Protein AF-A0A382I5P8-F1 (afdb_monomer)

Mean predicted aligned error: 7.0 Å

Foldseek 3Di:
DDDDDDDDDDDPPPPPPPPDDPQWDWDCVDQFKIKIFGDPVSCLVAVQQFWWKWKKQFDQPADQKWKWKDQDPPDDIDTFAEDEPPDDDDRDQYWYQDNVRNMIIGIGTHALPHRMMMMFMAHPVRHTTRIGTDGIAPGHPVDPDDDAAEAEEQAPVCLVVVLVVLVVCVVVVAAYEYEYQLLRHDPVSLVSLQVSQVVDSYHYAHAFNHLDDPPDPCLCCRQVVRFVSCVVRYPHDSSQHRHPRGHRPDYQYRVNDDDPSNVVRD

Nearest PDB structures (foldseek):
  2p6p-assembly1_B  TM=3.325E-01  e=2.699E-01  Streptomyces fradiae
  5h18-assembly1_A  TM=6.743E-01  e=3.376E+00  Thermomyces dupontii
  4c2b-assembly3_E  TM=4.590E-01  e=1.939E+00  Homo sapiens
  5y7f-assembly1_A  TM=5.277E-01  e=4.885E+00  Thermomyces dupontii

Organism: NCBI:txid408172

Structure (mmCIF, N/CA/C/O backbone):
data_AF-A0A382I5P8-F1
#
_entry.id   AF-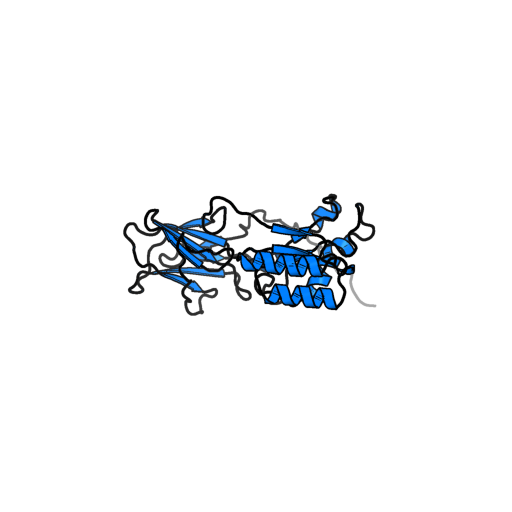A0A382I5P8-F1
#
loop_
_atom_site.group_PDB
_atom_site.id
_atom_site.type_symbol
_atom_site.label_atom_id
_atom_site.label_alt_id
_atom_site.label_comp_id
_atom_site.label_asym_id
_atom_site.label_entity_id
_atom_site.label_seq_id
_atom_site.pdbx_PDB_ins_co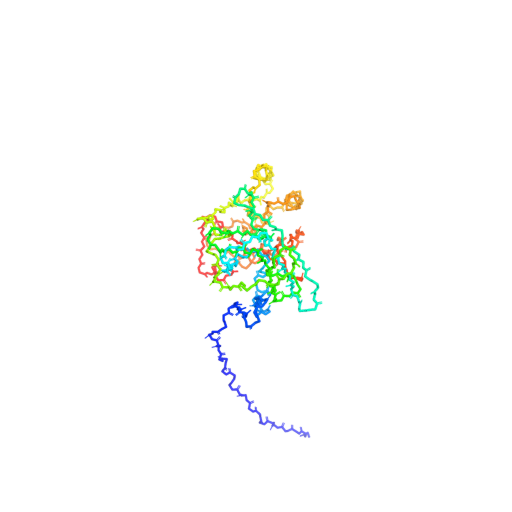de
_atom_site.Cartn_x
_atom_site.Cartn_y
_atom_site.Cartn_z
_atom_site.occupancy
_atom_site.B_iso_or_equiv
_atom_site.auth_seq_id
_atom_site.auth_comp_id
_atom_site.auth_asym_id
_atom_site.auth_atom_id
_atom_site.pdbx_PDB_model_num
ATOM 1 N N . MET A 1 1 ? 45.108 -50.475 5.661 1.00 38.03 1 MET A N 1
ATOM 2 C CA . MET A 1 1 ? 44.122 -49.386 5.477 1.00 38.03 1 MET A CA 1
ATOM 3 C C . MET A 1 1 ? 42.752 -50.015 5.689 1.00 38.03 1 MET A C 1
ATOM 5 O O . MET A 1 1 ? 42.403 -50.882 4.912 1.00 38.03 1 MET A O 1
ATOM 9 N N . ARG A 1 2 ? 42.188 -49.995 6.901 1.00 30.06 2 ARG A N 1
ATOM 10 C CA . ARG A 1 2 ? 41.372 -48.924 7.513 1.00 30.06 2 ARG A CA 1
ATOM 11 C C . ARG A 1 2 ? 40.076 -48.612 6.730 1.00 30.06 2 ARG A C 1
ATOM 13 O O . ARG A 1 2 ? 40.138 -47.850 5.780 1.00 30.06 2 ARG A O 1
ATOM 20 N N . TYR A 1 3 ? 38.980 -49.187 7.255 1.00 30.42 3 TYR A N 1
ATOM 21 C CA . TYR A 1 3 ? 37.583 -48.706 7.354 1.00 30.42 3 TYR A CA 1
ATOM 22 C C . TYR A 1 3 ? 36.762 -48.564 6.055 1.00 30.42 3 TYR A C 1
ATOM 24 O O . TYR A 1 3 ? 37.126 -47.820 5.161 1.00 30.42 3 TYR A O 1
ATOM 32 N N . SER A 1 4 ? 35.746 -49.411 5.838 1.00 30.48 4 SER A N 1
ATOM 33 C CA . SER A 1 4 ? 34.356 -49.363 6.360 1.00 30.48 4 SER A CA 1
ATOM 34 C C . SER A 1 4 ? 33.422 -48.628 5.394 1.00 30.48 4 SER A C 1
ATOM 36 O O . SER A 1 4 ? 33.357 -47.405 5.410 1.00 30.48 4 SER A O 1
ATOM 38 N N . PHE A 1 5 ? 32.666 -49.379 4.586 1.00 32.22 5 PHE A N 1
ATOM 39 C CA . PHE A 1 5 ? 31.505 -48.848 3.868 1.00 32.22 5 PHE A CA 1
ATOM 40 C C . PHE A 1 5 ? 30.285 -48.937 4.787 1.00 32.22 5 PHE A C 1
ATOM 42 O O . PHE A 1 5 ? 29.813 -50.025 5.116 1.00 32.22 5 PHE A O 1
ATOM 49 N N . VAL A 1 6 ? 29.835 -47.774 5.250 1.00 33.09 6 VAL A N 1
ATOM 50 C CA . VAL A 1 6 ? 28.612 -47.586 6.028 1.00 33.09 6 VAL A CA 1
ATOM 51 C C . VAL A 1 6 ? 27.431 -47.583 5.059 1.00 33.09 6 VAL A C 1
ATOM 53 O O . VAL A 1 6 ? 27.371 -46.766 4.146 1.00 33.09 6 VAL A O 1
ATOM 56 N N . ILE A 1 7 ? 26.502 -48.512 5.273 1.00 36.44 7 ILE A N 1
ATOM 57 C CA . ILE A 1 7 ? 25.131 -48.440 4.770 1.00 36.44 7 ILE A CA 1
ATOM 58 C C . ILE A 1 7 ? 24.385 -47.485 5.701 1.00 36.44 7 ILE A C 1
ATOM 60 O O . ILE A 1 7 ? 24.276 -47.787 6.886 1.00 36.44 7 ILE A O 1
ATOM 64 N N . SER A 1 8 ? 23.850 -46.385 5.172 1.00 34.12 8 SER A N 1
ATOM 65 C CA . SER A 1 8 ? 22.805 -45.612 5.848 1.00 34.12 8 SER A CA 1
ATOM 66 C C . SER A 1 8 ? 21.810 -45.054 4.837 1.00 34.12 8 SER A C 1
ATOM 68 O O . SER A 1 8 ? 22.185 -44.479 3.819 1.00 34.12 8 SER A O 1
ATOM 70 N N . LEU A 1 9 ? 20.541 -45.296 5.163 1.00 31.20 9 LEU A N 1
ATOM 71 C CA . LEU A 1 9 ? 19.308 -44.895 4.498 1.00 31.20 9 LEU A CA 1
ATOM 72 C C . LEU A 1 9 ? 19.329 -43.445 3.993 1.00 31.20 9 LEU A C 1
ATOM 74 O O . LEU A 1 9 ? 19.532 -42.525 4.780 1.00 31.20 9 LEU A O 1
ATOM 78 N N . LEU A 1 10 ? 18.951 -43.244 2.730 1.00 32.09 10 LEU A N 1
ATOM 79 C CA . LEU A 1 10 ? 18.302 -42.007 2.305 1.00 32.09 10 LEU A CA 1
ATOM 80 C C . LEU A 1 10 ? 16.793 -42.235 2.393 1.00 32.09 10 LEU A C 1
ATOM 82 O O . LEU A 1 10 ? 16.194 -42.933 1.575 1.00 32.09 10 LEU A O 1
ATOM 86 N N . PHE A 1 11 ? 16.218 -41.707 3.471 1.00 30.83 11 PHE A N 1
ATOM 87 C CA . PHE A 1 11 ? 14.784 -41.540 3.641 1.00 30.83 11 PHE A CA 1
ATOM 88 C C . PHE A 1 11 ? 14.248 -40.668 2.500 1.00 30.83 11 PHE A C 1
ATOM 90 O O . PHE A 1 11 ? 14.772 -39.589 2.234 1.00 30.83 11 PHE A O 1
ATOM 97 N N . PHE A 1 12 ? 13.182 -41.135 1.852 1.00 30.80 12 PHE A N 1
ATOM 98 C CA . PHE A 1 12 ? 12.293 -40.287 1.072 1.00 30.80 12 PHE A CA 1
ATOM 99 C C . PHE A 1 12 ? 11.708 -39.221 2.007 1.00 30.80 12 PHE A C 1
ATOM 101 O O . PHE A 1 12 ? 10.817 -39.522 2.802 1.00 30.80 12 PHE A O 1
ATOM 108 N N . CYS A 1 13 ? 12.182 -37.981 1.911 1.00 26.83 13 CYS A N 1
ATOM 109 C CA . CYS A 1 13 ? 11.403 -36.837 2.363 1.00 26.83 13 CYS A CA 1
ATOM 110 C C . CYS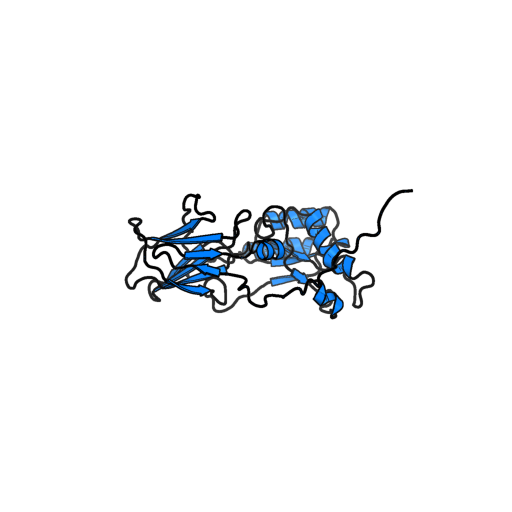 A 1 13 ? 10.317 -36.596 1.312 1.00 26.83 13 CYS A C 1
ATOM 112 O O . CYS A 1 13 ? 10.517 -35.871 0.343 1.00 26.83 13 CYS A O 1
ATOM 114 N N . TYR A 1 14 ? 9.175 -37.263 1.484 1.00 29.22 14 TYR A N 1
ATOM 115 C CA . TYR A 1 14 ? 7.925 -36.756 0.938 1.00 29.22 14 TYR A CA 1
ATOM 116 C C . TYR A 1 14 ? 7.675 -35.410 1.616 1.00 29.22 14 TYR A C 1
ATOM 118 O O . TYR A 1 14 ? 7.334 -35.364 2.797 1.00 29.22 14 TYR A O 1
ATOM 126 N N . VAL A 1 15 ? 7.891 -34.322 0.880 1.00 31.38 15 VAL A N 1
ATOM 127 C CA . VAL A 1 15 ? 7.360 -33.012 1.246 1.00 31.38 15 VAL A CA 1
ATOM 128 C C . VAL A 1 15 ? 5.846 -33.142 1.128 1.00 31.38 15 VAL A C 1
ATOM 130 O O . VAL A 1 15 ? 5.288 -33.158 0.036 1.00 31.38 15 VAL A O 1
ATOM 133 N N . TRP A 1 16 ? 5.183 -33.349 2.261 1.00 31.91 16 TRP A N 1
ATOM 134 C CA . TRP A 1 16 ? 3.768 -33.040 2.375 1.00 31.91 16 TRP A CA 1
ATOM 135 C C . TRP A 1 16 ? 3.666 -31.519 2.344 1.00 31.91 16 TRP A C 1
ATOM 137 O O . TRP A 1 16 ? 3.922 -30.862 3.350 1.00 31.91 16 TRP A O 1
ATOM 147 N N . GLY A 1 17 ? 3.340 -30.969 1.174 1.00 31.97 17 GLY A N 1
ATOM 148 C CA . GLY A 1 17 ? 2.760 -29.638 1.095 1.00 31.97 17 GLY A CA 1
ATOM 149 C C . GLY A 1 17 ? 1.454 -29.684 1.873 1.00 31.97 17 GLY A C 1
ATOM 150 O O . GLY A 1 17 ? 0.507 -30.357 1.468 1.00 31.97 17 GLY A O 1
ATOM 151 N N . ASN A 1 18 ? 1.440 -29.061 3.045 1.00 34.41 18 ASN A N 1
ATOM 152 C CA . ASN A 1 18 ? 0.214 -28.854 3.787 1.00 34.41 18 ASN A CA 1
ATOM 153 C C . ASN A 1 18 ? -0.498 -27.673 3.121 1.00 34.41 18 ASN A C 1
ATOM 155 O O . ASN A 1 18 ? -0.326 -26.528 3.525 1.00 34.41 18 ASN A O 1
ATOM 159 N N . GLU A 1 19 ? -1.239 -27.947 2.049 1.00 46.59 19 GLU A N 1
ATOM 160 C CA . GLU A 1 19 ? -2.229 -27.014 1.516 1.00 46.59 19 GLU A CA 1
ATOM 161 C C . GLU A 1 19 ? -3.317 -26.853 2.583 1.00 46.59 19 GLU A C 1
ATOM 163 O O . GLU A 1 19 ? -4.189 -27.714 2.684 1.00 46.59 19 GLU A O 1
ATOM 168 N N . ASN A 1 20 ? -3.162 -25.855 3.466 1.00 42.31 20 ASN A N 1
ATOM 169 C CA . ASN A 1 20 ? -4.188 -25.182 4.288 1.00 42.31 20 ASN A CA 1
ATOM 170 C C . ASN A 1 20 ? -3.556 -24.461 5.501 1.00 42.31 20 ASN A C 1
ATOM 172 O O . ASN A 1 20 ? -4.000 -24.647 6.636 1.00 42.31 20 ASN A O 1
ATOM 176 N N . SER A 1 21 ? -2.528 -23.629 5.313 1.00 47.19 21 SER A N 1
ATOM 177 C CA . SER A 1 21 ? -2.333 -22.514 6.249 1.00 47.19 21 SER A CA 1
ATOM 178 C C . SER A 1 21 ? -3.147 -21.340 5.724 1.00 47.19 21 SER A C 1
ATOM 180 O O . SER A 1 21 ? -2.884 -20.829 4.638 1.00 47.19 21 SER A O 1
ATOM 182 N N . SER A 1 22 ? -4.175 -20.926 6.463 1.00 63.78 22 SER A N 1
ATOM 183 C CA . SER A 1 22 ? -4.743 -19.599 6.251 1.00 63.78 22 SER A CA 1
ATOM 184 C C . SER A 1 22 ? -3.618 -18.590 6.477 1.00 63.78 22 SER A C 1
ATOM 186 O O . SER A 1 22 ? -3.062 -18.566 7.573 1.00 63.78 22 SER A O 1
ATOM 188 N N . ILE A 1 23 ? -3.286 -17.799 5.449 1.00 81.00 23 ILE A N 1
ATOM 189 C CA . ILE A 1 23 ? -2.241 -16.754 5.481 1.00 81.00 23 ILE A CA 1
ATOM 190 C C . ILE A 1 23 ? -2.392 -15.874 6.731 1.00 81.00 23 ILE A C 1
ATOM 192 O O . ILE A 1 23 ? -1.414 -15.458 7.338 1.00 81.00 23 ILE A O 1
ATOM 196 N N . LEU A 1 24 ? -3.638 -15.662 7.158 1.00 88.94 24 LEU A N 1
ATOM 197 C CA . LEU A 1 24 ? -4.011 -14.863 8.310 1.00 88.94 24 LEU A CA 1
ATOM 198 C C . LEU A 1 24 ? -4.897 -15.672 9.269 1.00 88.94 24 LEU A C 1
ATOM 200 O O . LEU A 1 24 ? -5.818 -16.375 8.847 1.00 88.94 24 LEU A O 1
ATOM 204 N N . THR A 1 25 ? -4.625 -15.564 10.568 1.00 92.44 25 THR A N 1
ATOM 205 C CA . THR A 1 25 ? -5.384 -16.197 11.654 1.00 92.44 25 THR A CA 1
ATOM 206 C C . THR A 1 25 ? -5.968 -15.127 12.571 1.00 92.44 25 THR A C 1
ATOM 208 O O . THR A 1 25 ? -5.234 -14.285 13.085 1.00 92.44 25 THR A O 1
ATOM 211 N N . ILE A 1 26 ? -7.283 -15.194 12.801 1.00 91.88 26 ILE A N 1
ATOM 212 C CA . ILE A 1 26 ? -8.010 -14.331 13.740 1.00 91.88 26 ILE A CA 1
ATOM 213 C C . ILE A 1 26 ? -8.355 -15.131 14.996 1.00 91.88 26 ILE A C 1
ATOM 215 O O . ILE A 1 26 ? -9.133 -16.085 14.934 1.00 91.88 26 ILE A O 1
ATOM 219 N N . ASP A 1 27 ? -7.820 -14.717 16.140 1.00 89.12 27 ASP A N 1
ATOM 220 C CA . ASP A 1 27 ? -8.221 -15.204 17.455 1.00 89.12 27 ASP A CA 1
ATOM 221 C C . ASP A 1 27 ? -9.043 -14.132 18.182 1.00 89.12 27 ASP A C 1
ATOM 223 O O . ASP A 1 27 ? -8.566 -13.036 18.471 1.00 89.12 27 ASP A O 1
ATOM 227 N N . ASN A 1 28 ? -10.296 -14.472 18.484 1.00 79.50 28 ASN A N 1
ATOM 228 C CA . ASN A 1 28 ? -11.209 -13.664 19.295 1.00 79.50 28 ASN A CA 1
ATOM 229 C C . ASN A 1 28 ? -11.709 -14.452 20.524 1.00 79.50 28 ASN A C 1
ATOM 231 O O . ASN A 1 28 ? -12.839 -14.301 20.987 1.00 79.50 28 ASN A O 1
ATOM 235 N N . SER A 1 29 ? -10.900 -15.394 21.019 1.00 66.69 29 SER A N 1
ATOM 236 C CA . SER A 1 29 ? -11.238 -16.221 22.182 1.00 66.69 29 SER A CA 1
ATOM 237 C C . SER A 1 29 ? -11.186 -15.437 23.499 1.00 66.69 29 SER A C 1
ATOM 239 O O . SER A 1 29 ? -11.886 -15.782 24.460 1.00 66.69 29 SER A O 1
ATOM 241 N N . ALA A 1 30 ? -10.409 -14.354 23.547 1.00 64.62 30 ALA A N 1
ATOM 242 C CA . ALA A 1 30 ? -10.411 -13.391 24.636 1.00 64.62 30 ALA A CA 1
ATOM 243 C C . ALA A 1 30 ? -11.482 -12.318 24.383 1.00 64.62 30 ALA A C 1
ATOM 245 O O . ALA A 1 30 ? -11.375 -11.542 23.448 1.00 64.62 30 ALA A O 1
ATOM 246 N N . ARG A 1 31 ? -12.486 -12.206 25.264 1.00 64.06 31 ARG A N 1
ATOM 247 C CA . ARG A 1 31 ? -13.637 -11.279 25.108 1.00 64.06 31 ARG A CA 1
ATOM 248 C C . ARG A 1 31 ? -13.300 -9.781 24.986 1.00 64.06 31 ARG A C 1
ATOM 250 O O . ARG A 1 31 ? -14.200 -8.972 24.826 1.00 64.06 31 ARG A O 1
ATOM 257 N N . ASN A 1 32 ? -12.036 -9.404 25.148 1.00 82.31 32 ASN A N 1
ATOM 258 C CA . ASN A 1 32 ? -11.614 -8.012 25.284 1.00 82.31 32 ASN A CA 1
ATOM 259 C C . ASN A 1 32 ? -10.525 -7.611 24.280 1.00 82.31 32 ASN A C 1
ATOM 261 O O . ASN A 1 32 ? -10.093 -6.461 24.301 1.00 82.31 32 ASN A O 1
ATOM 265 N N . GLU A 1 33 ? -10.022 -8.546 23.475 1.00 90.50 33 GLU A N 1
ATOM 266 C CA . GLU A 1 33 ? -9.011 -8.266 22.459 1.00 90.50 33 GLU A CA 1
ATOM 267 C C . GLU A 1 33 ? -9.163 -9.235 21.288 1.00 90.50 33 GLU A C 1
ATOM 269 O O . GLU A 1 33 ? -9.396 -10.425 21.476 1.00 90.50 33 GLU A O 1
ATOM 274 N N . THR A 1 34 ? -9.005 -8.720 20.075 1.00 94.69 34 THR A N 1
ATOM 275 C CA . THR A 1 34 ? -8.841 -9.537 18.875 1.00 94.69 34 THR A CA 1
ATOM 276 C C . THR A 1 34 ? -7.370 -9.570 18.509 1.00 94.69 34 THR A C 1
ATOM 278 O O . THR A 1 34 ? -6.709 -8.530 18.479 1.00 94.69 34 THR A O 1
ATOM 281 N N . ILE A 1 35 ? -6.862 -10.767 18.237 1.00 95.38 35 ILE A N 1
ATOM 282 C CA . ILE A 1 35 ? -5.477 -11.001 17.846 1.00 95.38 35 ILE A CA 1
ATOM 283 C C . ILE A 1 35 ? -5.477 -11.489 16.404 1.00 95.38 35 ILE A C 1
ATOM 285 O O . ILE A 1 35 ? -6.113 -12.482 16.063 1.00 95.38 35 ILE A O 1
ATOM 289 N N . ILE A 1 36 ? -4.753 -10.774 15.562 1.00 95.69 36 ILE A N 1
ATOM 290 C CA . ILE A 1 36 ? -4.568 -11.069 14.150 1.00 95.69 36 ILE A CA 1
ATOM 291 C C . ILE A 1 36 ? -3.120 -11.489 13.991 1.00 95.69 36 ILE A C 1
ATOM 293 O O . ILE A 1 36 ? -2.224 -10.770 14.426 1.00 95.69 36 ILE A O 1
ATOM 297 N N . THR A 1 37 ? -2.881 -12.655 13.409 1.00 95.56 37 THR A N 1
ATOM 298 C CA . THR A 1 37 ? -1.529 -13.195 13.237 1.00 95.56 37 THR A CA 1
ATOM 299 C C . THR A 1 37 ? -1.333 -13.721 11.830 1.00 95.56 37 THR A C 1
ATOM 301 O O . THR A 1 37 ? -2.286 -14.167 11.191 1.00 95.56 37 THR A O 1
ATOM 304 N N . ILE A 1 38 ? -0.095 -13.671 11.368 1.00 95.06 38 ILE A N 1
ATOM 305 C CA . ILE A 1 38 ? 0.368 -14.249 10.106 1.00 95.06 38 ILE A CA 1
ATOM 306 C C . ILE A 1 38 ? 1.540 -15.177 10.407 1.00 95.06 38 ILE A C 1
ATOM 308 O O . ILE A 1 38 ? 2.129 -15.119 11.491 1.00 95.06 38 ILE A O 1
ATOM 312 N N . ASP A 1 39 ? 1.880 -16.057 9.471 1.00 92.44 39 ASP A N 1
ATOM 313 C CA . ASP A 1 39 ? 3.158 -16.749 9.562 1.00 92.44 39 ASP A CA 1
ATOM 314 C C . ASP A 1 39 ? 4.309 -15.796 9.193 1.00 92.44 39 ASP A C 1
ATOM 316 O O . ASP A 1 39 ? 4.166 -14.901 8.359 1.00 92.44 39 ASP A O 1
ATOM 320 N N . ALA A 1 40 ? 5.464 -15.989 9.829 1.00 91.81 40 ALA A N 1
ATOM 321 C CA . ALA A 1 40 ? 6.622 -15.120 9.633 1.00 91.81 40 ALA A CA 1
ATOM 322 C C . ALA A 1 40 ? 7.146 -15.134 8.187 1.00 91.81 40 ALA A C 1
ATOM 324 O O . ALA A 1 40 ? 7.723 -14.146 7.746 1.00 91.81 40 ALA A O 1
ATOM 325 N N . GLN A 1 41 ? 6.959 -16.234 7.445 1.00 92.00 41 GLN A N 1
ATOM 326 C CA . GLN A 1 41 ? 7.434 -16.318 6.065 1.00 92.00 41 GLN A CA 1
ATOM 327 C C . GLN A 1 41 ? 6.577 -15.444 5.149 1.00 92.00 41 GLN A C 1
ATOM 329 O O . GLN A 1 41 ? 7.134 -14.663 4.395 1.00 92.00 41 GLN A O 1
ATOM 334 N N . THR A 1 42 ? 5.252 -15.458 5.307 1.00 93.06 42 THR A N 1
ATOM 335 C CA . THR A 1 42 ? 4.349 -14.512 4.634 1.00 93.06 42 THR A CA 1
ATOM 336 C C . THR A 1 42 ? 4.776 -13.062 4.878 1.00 93.06 42 THR A C 1
ATOM 338 O O . THR A 1 42 ? 4.747 -12.245 3.961 1.00 93.06 42 THR A O 1
ATOM 341 N N . HIS A 1 43 ? 5.183 -12.715 6.102 1.00 93.19 43 HIS A N 1
ATOM 342 C CA . HIS A 1 43 ? 5.621 -11.352 6.404 1.00 93.19 43 HIS A CA 1
ATOM 343 C C . HIS A 1 43 ? 6.932 -10.981 5.692 1.00 93.19 43 HIS A C 1
ATOM 345 O O . HIS A 1 43 ? 7.071 -9.857 5.222 1.00 93.19 43 HIS A O 1
ATOM 351 N N . ILE A 1 44 ? 7.867 -11.931 5.588 1.00 93.25 44 ILE A N 1
ATOM 352 C CA . ILE A 1 44 ? 9.124 -11.791 4.833 1.00 93.25 44 ILE A CA 1
ATOM 353 C C . ILE A 1 44 ? 8.873 -11.720 3.323 1.00 93.25 44 ILE A C 1
ATOM 355 O O . ILE A 1 44 ? 9.599 -11.031 2.618 1.00 93.25 44 ILE A O 1
ATOM 359 N N . ASP A 1 45 ? 7.877 -12.442 2.822 1.00 91.06 45 ASP A N 1
ATOM 360 C CA . ASP A 1 45 ? 7.608 -12.519 1.387 1.00 91.06 45 ASP A CA 1
ATOM 361 C C . ASP A 1 45 ? 6.856 -11.276 0.891 1.00 91.06 45 ASP A C 1
ATOM 363 O O . ASP A 1 45 ? 7.077 -10.831 -0.233 1.00 91.06 45 ASP A O 1
ATOM 367 N N . TYR A 1 46 ? 5.983 -10.697 1.727 1.00 91.56 46 TYR A N 1
ATOM 368 C CA . TYR A 1 46 ? 5.036 -9.665 1.291 1.00 91.56 46 TYR A CA 1
ATOM 369 C C . TYR A 1 46 ? 5.079 -8.355 2.074 1.00 91.56 46 TYR A C 1
ATOM 371 O O . TYR A 1 46 ? 4.354 -7.435 1.707 1.00 91.56 46 TYR A O 1
ATOM 379 N N . GLY A 1 47 ? 5.830 -8.253 3.171 1.00 92.25 47 GLY A N 1
ATOM 380 C CA . GLY A 1 47 ? 5.946 -7.042 3.994 1.00 92.25 47 GLY A CA 1
ATOM 381 C C . GLY A 1 47 ? 4.691 -6.645 4.781 1.00 92.25 47 GLY A C 1
ATOM 382 O O . GLY A 1 47 ? 4.801 -6.264 5.935 1.00 92.25 47 GLY A O 1
ATOM 383 N N . LEU A 1 48 ? 3.494 -6.742 4.190 1.00 92.69 48 LEU A N 1
ATOM 384 C CA . LEU A 1 48 ? 2.169 -6.525 4.794 1.00 92.69 48 LEU A CA 1
ATOM 385 C C . LEU A 1 48 ? 2.040 -5.247 5.649 1.00 92.69 48 LEU A C 1
ATOM 387 O O . LEU A 1 48 ? 1.241 -5.182 6.591 1.00 92.69 48 LEU A O 1
ATOM 391 N N . ALA A 1 49 ? 2.800 -4.211 5.289 1.00 91.38 49 ALA A N 1
ATOM 392 C CA . ALA A 1 49 ? 2.840 -2.938 5.999 1.00 91.38 49 ALA A CA 1
ATOM 393 C C . ALA A 1 49 ? 1.648 -2.025 5.652 1.00 91.38 49 ALA A C 1
ATOM 395 O O . ALA A 1 49 ? 1.252 -1.180 6.460 1.00 91.38 49 ALA A O 1
ATOM 396 N N . TYR A 1 50 ? 1.040 -2.200 4.471 1.00 90.88 50 TYR A N 1
ATOM 397 C CA . TYR A 1 50 ? -0.152 -1.447 4.084 1.00 90.88 50 TYR A CA 1
ATOM 398 C C . TYR A 1 50 ? -1.366 -1.819 4.955 1.00 90.88 50 TYR A C 1
ATOM 400 O O . TYR A 1 50 ? -1.668 -3.003 5.123 1.00 90.88 50 TYR A O 1
ATOM 408 N N . PRO A 1 51 ? -2.106 -0.830 5.493 1.00 93.69 51 PRO A N 1
ATOM 409 C CA . PRO A 1 51 ? -3.253 -1.106 6.347 1.00 93.69 51 PRO A CA 1
ATOM 410 C C . PRO A 1 51 ? -4.401 -1.828 5.638 1.00 93.69 51 PRO A C 1
ATOM 412 O O . PRO A 1 51 ? -4.923 -1.354 4.628 1.00 93.69 51 PRO A O 1
ATOM 415 N N . VAL A 1 52 ? -4.865 -2.917 6.252 1.00 94.38 52 VAL A N 1
ATOM 416 C CA . VAL A 1 52 ? -6.116 -3.604 5.900 1.00 94.38 52 VAL A CA 1
ATOM 417 C C . VAL A 1 52 ? -7.203 -3.184 6.885 1.00 94.38 52 VAL A C 1
ATOM 419 O O . VAL A 1 52 ? -6.927 -2.977 8.067 1.00 94.38 52 VAL A O 1
ATOM 422 N N . THR A 1 53 ? -8.441 -3.047 6.408 1.00 97.25 53 THR A N 1
ATOM 423 C CA . THR A 1 53 ? -9.590 -2.693 7.251 1.00 97.25 53 THR A CA 1
ATOM 424 C C . THR A 1 53 ? -10.285 -3.941 7.780 1.00 97.25 53 THR A C 1
ATOM 426 O O . THR A 1 53 ? -10.859 -4.719 7.020 1.00 97.25 53 THR A O 1
ATOM 429 N N . TYR A 1 54 ? -10.261 -4.099 9.099 1.00 97.38 54 TYR A N 1
ATOM 430 C CA . TYR A 1 54 ? -10.977 -5.134 9.832 1.00 97.38 54 TYR A CA 1
ATOM 431 C C . TYR A 1 54 ? -12.274 -4.562 10.405 1.00 97.38 54 TYR A C 1
ATOM 433 O O . TYR A 1 54 ? -12.281 -3.495 11.023 1.00 97.38 54 TYR A O 1
ATOM 441 N N . GLU A 1 55 ? -13.368 -5.286 10.214 1.00 97.75 55 GLU A N 1
ATOM 442 C CA . GLU A 1 55 ? -14.701 -4.897 10.652 1.00 97.75 55 GLU A CA 1
ATOM 443 C C . GLU A 1 55 ? -15.053 -5.585 11.965 1.00 97.75 55 GLU A C 1
ATOM 445 O O . GLU A 1 55 ? -14.916 -6.804 12.112 1.00 97.75 55 GLU A O 1
ATOM 450 N N . PHE A 1 56 ? -15.555 -4.802 12.914 1.00 97.06 56 PHE A N 1
ATOM 451 C CA . PHE A 1 56 ? -15.994 -5.281 14.215 1.00 97.06 56 PHE A CA 1
ATOM 452 C C . PHE A 1 56 ? -17.429 -4.854 14.480 1.00 97.06 56 PHE A C 1
ATOM 454 O O . PHE A 1 56 ? -17.740 -3.666 14.438 1.00 97.06 56 PHE A O 1
ATOM 461 N N . ILE A 1 57 ? -18.286 -5.805 14.835 1.00 96.94 57 ILE A N 1
ATOM 462 C CA . ILE A 1 57 ? -19.606 -5.505 15.385 1.00 96.94 57 ILE A CA 1
ATOM 463 C C . ILE A 1 57 ? -19.404 -4.932 16.787 1.00 96.94 57 ILE A C 1
ATOM 465 O O . ILE A 1 57 ? -18.805 -5.590 17.641 1.00 96.94 57 ILE A O 1
ATOM 469 N N . ILE A 1 58 ? -19.929 -3.733 17.030 1.00 96.38 58 ILE A N 1
ATOM 470 C CA . ILE A 1 58 ? -19.964 -3.091 18.349 1.00 96.38 58 ILE A CA 1
ATOM 471 C C . ILE A 1 58 ? -21.379 -3.174 18.951 1.00 96.38 58 ILE A C 1
ATOM 473 O O . ILE A 1 58 ? -22.358 -3.323 18.216 1.00 96.38 58 ILE A O 1
ATOM 477 N N . PRO A 1 59 ? -21.539 -3.105 20.284 1.00 95.69 59 PRO A N 1
ATOM 478 C CA . PRO A 1 59 ? -22.856 -3.140 20.911 1.00 95.69 59 PRO A CA 1
ATOM 479 C C . PRO A 1 59 ? -23.763 -1.980 20.483 1.00 95.69 59 PRO A C 1
ATOM 481 O O . PRO A 1 59 ? -23.338 -0.834 20.344 1.00 95.69 59 PRO A O 1
ATOM 484 N N . SER A 1 60 ? -25.057 -2.266 20.340 1.00 95.88 60 SER A N 1
ATOM 485 C CA . SER A 1 60 ? -26.042 -1.242 19.996 1.00 95.88 60 SER A CA 1
ATOM 486 C C . SER A 1 60 ? -26.159 -0.175 21.081 1.00 95.88 60 SER A C 1
ATOM 488 O O . SER A 1 60 ? -26.333 -0.510 22.255 1.00 95.88 60 SER A O 1
ATOM 490 N N . GLY A 1 61 ? -26.163 1.095 20.676 1.00 94.69 61 GLY A N 1
ATOM 491 C CA . GLY A 1 61 ? -26.251 2.232 21.596 1.00 94.69 61 GLY A CA 1
ATOM 492 C C . GLY A 1 61 ? -24.920 2.625 22.238 1.00 94.69 61 GLY A C 1
ATOM 493 O O . GLY A 1 61 ? -24.928 3.455 23.143 1.00 94.69 61 GLY A O 1
ATOM 494 N N . SER A 1 62 ? -23.800 2.047 21.790 1.00 95.38 62 SER A N 1
ATOM 495 C CA . SER A 1 62 ? -22.470 2.570 22.096 1.00 95.38 62 SER A CA 1
ATOM 496 C C . SER A 1 62 ? -22.289 3.989 21.551 1.00 95.38 62 SER A C 1
ATOM 498 O O . SER A 1 62 ? -22.827 4.334 20.500 1.00 95.38 62 SER A O 1
ATOM 500 N N . ASP A 1 63 ? -21.492 4.788 22.255 1.00 96.00 63 ASP A N 1
ATOM 501 C CA . ASP A 1 63 ? -21.015 6.095 21.816 1.00 96.00 63 ASP A CA 1
ATOM 502 C C . ASP A 1 63 ? -19.586 6.332 22.332 1.00 96.00 63 ASP A C 1
ATOM 504 O O . ASP A 1 63 ? -19.100 5.589 23.187 1.00 96.00 63 ASP A O 1
ATOM 508 N N . ASN A 1 64 ? -18.908 7.344 21.777 1.00 96.12 64 ASN A N 1
ATOM 509 C CA . ASN A 1 64 ? -17.590 7.818 22.226 1.00 96.12 64 ASN A CA 1
ATOM 510 C C . ASN A 1 64 ? -16.554 6.696 22.434 1.00 96.12 64 ASN A C 1
ATOM 512 O O . ASN A 1 64 ? -15.782 6.714 23.398 1.00 96.12 64 ASN A O 1
ATOM 516 N N . LEU A 1 65 ? -16.566 5.703 21.543 1.00 97.94 65 LEU A N 1
ATOM 517 C CA . LEU A 1 65 ? -15.660 4.569 21.601 1.00 97.94 65 LEU A CA 1
ATOM 518 C C . LEU A 1 65 ? -14.245 4.962 21.185 1.00 97.94 65 LEU A C 1
ATOM 520 O O . LEU A 1 65 ? -14.018 5.919 20.449 1.00 97.94 65 LEU A O 1
ATOM 524 N N . GLN A 1 66 ? -13.280 4.178 21.648 1.00 98.19 66 GLN A N 1
ATOM 525 C CA . GLN A 1 66 ? -11.870 4.331 21.321 1.00 98.19 66 GLN A CA 1
ATOM 526 C C . GLN A 1 66 ? -11.295 2.973 20.935 1.00 98.19 66 GLN A C 1
ATOM 528 O O . GLN A 1 66 ? -11.586 1.967 21.577 1.00 98.19 66 GLN A O 1
ATOM 533 N N . SER A 1 67 ? -10.476 2.934 19.885 1.00 98.06 67 SER A N 1
ATOM 534 C CA . SER A 1 67 ? -9.757 1.724 19.479 1.00 98.06 67 SER A CA 1
ATOM 535 C C . SER A 1 67 ? -8.281 1.849 19.822 1.00 98.06 67 SER A C 1
ATOM 537 O O . SER A 1 67 ? -7.690 2.926 19.712 1.00 98.06 67 SER A O 1
ATOM 539 N N . TYR A 1 68 ? -7.681 0.743 20.239 1.00 98.06 68 TYR A N 1
ATOM 540 C CA . TYR A 1 68 ? -6.276 0.662 20.602 1.00 98.06 68 TYR A CA 1
ATOM 541 C C . TYR A 1 68 ? -5.623 -0.526 19.930 1.00 98.06 68 TYR A C 1
ATOM 543 O O . TYR A 1 68 ? -6.236 -1.584 19.782 1.00 98.06 68 TYR A O 1
ATOM 551 N N . ARG A 1 69 ? -4.332 -0.372 19.645 1.00 97.62 69 ARG A N 1
ATOM 552 C CA . ARG A 1 69 ? -3.483 -1.441 19.142 1.00 97.62 69 ARG A CA 1
ATOM 553 C C . ARG A 1 69 ? -2.203 -1.622 19.934 1.00 97.62 69 ARG A C 1
ATOM 555 O O . ARG A 1 69 ? -1.706 -0.703 20.588 1.00 97.62 69 ARG A O 1
ATOM 562 N N . ARG A 1 70 ? -1.644 -2.818 19.819 1.00 97.12 70 ARG A N 1
ATOM 563 C CA . ARG A 1 70 ? -0.251 -3.161 20.133 1.00 97.12 70 ARG A CA 1
ATOM 564 C C . ARG A 1 70 ? 0.158 -4.310 19.218 1.00 97.12 70 ARG A C 1
ATOM 566 O O . ARG A 1 70 ? -0.710 -5.012 18.708 1.00 97.12 70 ARG A O 1
ATOM 573 N N . PHE A 1 71 ? 1.451 -4.525 19.031 1.00 96.44 71 PHE A N 1
ATOM 574 C CA . PHE A 1 71 ? 1.931 -5.582 18.137 1.00 96.44 71 PHE A CA 1
ATOM 575 C C . PHE A 1 71 ? 2.560 -6.753 18.895 1.00 96.44 71 PHE A C 1
ATOM 577 O O . PHE A 1 71 ? 2.651 -7.858 18.378 1.00 96.44 71 PHE A O 1
ATOM 584 N N . GLN A 1 72 ? 2.950 -6.548 20.153 1.00 94.88 72 GLN A N 1
ATOM 585 C CA . GLN A 1 72 ? 3.429 -7.610 21.036 1.00 94.88 72 GLN A CA 1
ATOM 586 C C . GLN A 1 72 ? 2.636 -7.601 22.344 1.00 94.88 72 GLN A C 1
ATOM 588 O O . GLN A 1 72 ? 2.250 -6.547 22.851 1.00 94.88 72 GLN A O 1
ATOM 593 N N . SER A 1 73 ? 2.443 -8.771 22.951 1.00 91.75 73 SER A N 1
ATOM 594 C CA . SER A 1 73 ? 1.649 -8.918 24.181 1.00 91.75 73 SER A CA 1
ATOM 595 C C . SER A 1 73 ? 2.226 -8.176 25.396 1.00 91.75 73 SER A C 1
ATOM 597 O O . SER A 1 73 ? 1.517 -7.963 26.380 1.00 91.75 73 SER A O 1
ATOM 599 N N . THR A 1 74 ? 3.505 -7.800 25.355 1.00 92.56 74 THR A N 1
ATOM 600 C CA . THR A 1 74 ? 4.199 -7.047 26.410 1.00 92.56 74 THR A CA 1
ATOM 601 C C . THR A 1 74 ? 4.238 -5.541 26.160 1.00 92.56 74 THR A C 1
ATOM 603 O O . THR A 1 74 ? 4.712 -4.813 27.026 1.00 92.56 74 THR A O 1
ATOM 606 N N . GLN A 1 75 ? 3.791 -5.072 24.992 1.00 95.38 75 GLN A N 1
ATOM 607 C CA . GLN A 1 75 ? 3.766 -3.649 24.661 1.00 95.38 75 GLN A CA 1
ATOM 608 C C . GLN A 1 75 ? 2.580 -2.937 25.313 1.00 95.38 75 GLN A C 1
ATOM 610 O O . GLN A 1 75 ? 1.499 -3.514 25.483 1.00 95.38 75 GLN A O 1
ATOM 615 N N . ASP A 1 76 ? 2.797 -1.658 25.624 1.00 96.88 76 ASP A N 1
ATOM 616 C CA . ASP A 1 76 ? 1.733 -0.741 26.010 1.00 96.88 76 ASP A CA 1
ATOM 617 C C . ASP A 1 76 ? 0.774 -0.501 24.836 1.00 96.88 76 ASP A C 1
ATOM 619 O O . ASP A 1 76 ? 1.153 -0.529 23.662 1.00 96.88 76 ASP A O 1
ATOM 623 N N . TRP A 1 77 ? -0.491 -0.256 25.165 1.00 97.19 77 TRP A N 1
ATOM 624 C CA . TRP A 1 77 ? -1.523 0.051 24.180 1.00 97.19 77 TRP A CA 1
ATOM 625 C C . TRP A 1 77 ? -1.337 1.461 23.616 1.00 97.19 77 TRP A C 1
ATOM 627 O O . TRP A 1 77 ? -1.197 2.423 24.368 1.00 97.19 77 TRP A O 1
ATOM 637 N N . SER A 1 78 ? -1.406 1.585 22.293 1.00 97.88 78 SER A N 1
ATOM 638 C CA . SER A 1 78 ? -1.439 2.865 21.578 1.00 97.88 78 SER A CA 1
ATOM 639 C C . SER A 1 78 ? -2.835 3.096 21.019 1.00 97.88 78 SER A C 1
ATOM 641 O O . SER A 1 78 ? -3.417 2.186 20.433 1.00 97.88 78 SER A O 1
ATOM 643 N N . GLN A 1 79 ? -3.393 4.286 21.228 1.00 98.12 79 GLN A N 1
ATOM 644 C CA . GLN A 1 79 ? -4.702 4.627 20.678 1.00 98.12 79 GLN A CA 1
ATOM 645 C C . GLN A 1 79 ? -4.595 4.835 19.166 1.00 98.12 79 GLN A C 1
ATOM 647 O O . GLN A 1 79 ? -3.699 5.541 18.705 1.00 98.12 79 GLN A O 1
ATOM 652 N N . ILE A 1 80 ? -5.523 4.244 18.417 1.00 98.25 80 ILE A N 1
ATOM 653 C CA . ILE A 1 80 ? -5.679 4.478 16.983 1.00 98.25 80 ILE A CA 1
ATOM 654 C C . ILE A 1 80 ? -6.464 5.778 16.793 1.00 98.25 80 ILE A C 1
ATOM 656 O O . ILE A 1 80 ? -7.465 6.017 17.472 1.00 98.25 80 ILE A O 1
ATOM 660 N N . VAL A 1 81 ? -6.008 6.622 15.868 1.00 97.94 81 VAL A N 1
ATOM 661 C CA . VAL A 1 81 ? -6.676 7.890 15.554 1.00 97.94 81 VAL A CA 1
ATOM 662 C C . VAL A 1 81 ? -8.037 7.618 14.915 1.00 97.94 81 VAL A C 1
ATOM 664 O O . VAL A 1 81 ? -8.135 6.885 13.930 1.00 97.94 81 VAL A O 1
ATOM 667 N N . GLU A 1 82 ? -9.083 8.231 15.468 1.00 97.94 82 GLU A N 1
ATOM 668 C CA . GLU A 1 82 ? -10.428 8.169 14.902 1.00 97.94 82 GLU A CA 1
ATOM 669 C C . GLU A 1 82 ? -10.566 9.100 13.688 1.00 97.94 82 GLU A C 1
ATOM 671 O O . GLU A 1 82 ? -10.038 10.217 13.675 1.00 97.94 82 GLU A O 1
ATOM 676 N N . LYS A 1 83 ? -11.286 8.620 12.673 1.00 97.69 83 LYS A N 1
ATOM 677 C CA . LYS A 1 83 ? -11.699 9.342 11.471 1.00 97.69 83 LYS A CA 1
ATOM 678 C C . LYS A 1 83 ? -13.206 9.260 11.288 1.00 97.69 83 LYS A C 1
ATOM 680 O O . LYS A 1 83 ? -13.838 8.292 11.712 1.00 97.69 83 LYS A O 1
ATOM 685 N N . THR A 1 84 ? -13.771 10.252 10.613 1.00 94.25 84 THR A N 1
ATOM 686 C CA . THR A 1 84 ? -15.193 10.286 10.252 1.00 94.25 84 THR A CA 1
ATOM 687 C C . THR A 1 84 ? -15.389 10.047 8.750 1.00 94.25 84 THR A C 1
ATOM 689 O O . THR A 1 84 ? -14.433 10.143 7.977 1.00 94.25 84 THR A O 1
ATOM 692 N N . PRO A 1 85 ? -16.616 9.738 8.292 1.00 89.12 85 PRO A N 1
ATOM 693 C CA . PRO A 1 85 ? -16.911 9.616 6.861 1.00 89.12 85 PRO A CA 1
ATOM 694 C C . PRO A 1 85 ? -16.564 10.866 6.031 1.00 89.12 85 PRO A C 1
ATOM 696 O O . PRO A 1 85 ? -16.351 10.760 4.823 1.00 89.12 85 PRO A O 1
ATOM 699 N N . GLU A 1 86 ? -16.521 12.040 6.665 1.00 91.19 86 GLU A N 1
ATOM 700 C CA . GLU A 1 86 ? -16.188 13.327 6.048 1.00 91.19 86 GLU A CA 1
ATOM 701 C C . GLU A 1 86 ? -14.678 13.577 5.925 1.00 91.19 86 GLU A C 1
ATOM 703 O O . GLU A 1 86 ? -14.270 14.460 5.165 1.00 91.19 86 GLU A O 1
ATOM 708 N N . ASP A 1 87 ? -13.845 12.823 6.646 1.00 93.50 87 ASP A N 1
ATOM 709 C CA . ASP A 1 87 ? -12.396 12.921 6.528 1.00 93.50 87 ASP A CA 1
ATOM 710 C C . ASP A 1 87 ? -11.910 12.299 5.213 1.00 93.50 87 ASP A C 1
ATOM 712 O O . ASP A 1 87 ? -12.339 11.219 4.798 1.00 93.50 87 ASP A O 1
ATOM 716 N N . PHE A 1 88 ? -10.929 12.949 4.586 1.00 89.88 88 PHE A N 1
ATOM 717 C CA . PHE A 1 88 ? -10.196 12.363 3.470 1.00 89.88 88 PHE A CA 1
ATOM 718 C C . PHE A 1 88 ? -8.954 11.631 3.991 1.00 89.88 88 PHE A C 1
ATOM 720 O O . PHE A 1 88 ? -8.011 12.261 4.474 1.00 89.88 88 PHE A O 1
ATOM 727 N N . PHE A 1 89 ? -8.951 10.302 3.897 1.00 91.25 89 PHE A N 1
ATOM 728 C CA . PHE A 1 89 ? -7.828 9.452 4.285 1.00 91.25 89 PHE A CA 1
ATOM 729 C C . PHE A 1 89 ? -7.830 8.155 3.468 1.00 91.25 89 PHE A C 1
ATOM 731 O O . PHE A 1 89 ? -8.889 7.607 3.183 1.00 91.25 89 PHE A O 1
ATOM 738 N N . ASN A 1 90 ? -6.645 7.675 3.084 1.00 86.94 90 ASN A N 1
ATOM 739 C CA . ASN A 1 90 ? -6.466 6.443 2.313 1.00 86.94 90 ASN A CA 1
ATOM 740 C C . ASN A 1 90 ? -5.147 5.781 2.717 1.00 86.94 90 ASN A C 1
ATOM 742 O O . ASN A 1 90 ? -4.122 6.463 2.761 1.00 86.94 90 ASN A O 1
ATOM 746 N N . GLY A 1 91 ? -5.175 4.475 2.992 1.00 87.12 91 GLY A N 1
ATOM 747 C CA . GLY A 1 91 ? -3.963 3.689 3.249 1.00 87.12 91 GLY A CA 1
ATOM 748 C C . GLY A 1 91 ? -3.213 4.061 4.533 1.00 87.12 91 GLY A C 1
ATOM 749 O O . GLY A 1 91 ? -1.997 3.916 4.585 1.00 87.12 91 GLY A O 1
ATOM 750 N N . ILE A 1 92 ? -3.910 4.558 5.562 1.00 92.50 92 ILE A N 1
ATOM 751 C CA . ILE A 1 92 ? -3.310 4.904 6.865 1.00 92.50 92 ILE A CA 1
ATOM 752 C C . ILE A 1 92 ? -3.881 4.063 8.013 1.00 92.50 92 ILE A C 1
ATOM 754 O O . ILE A 1 92 ? -4.968 3.492 7.898 1.00 92.50 92 ILE A O 1
ATOM 758 N N . GLU A 1 93 ? -3.161 4.019 9.137 1.00 96.62 93 GLU A N 1
ATOM 759 C CA . GLU A 1 93 ? -3.690 3.497 10.401 1.00 96.62 93 GLU A CA 1
ATOM 760 C C . GLU A 1 93 ? -4.787 4.442 10.920 1.00 96.62 93 GLU A C 1
ATOM 762 O O . GLU A 1 93 ? -4.529 5.619 11.185 1.00 96.62 93 GLU A O 1
ATOM 767 N N . ALA A 1 94 ? -6.019 3.944 11.030 1.00 97.94 94 ALA A N 1
ATOM 768 C CA . ALA A 1 94 ? -7.169 4.726 11.481 1.00 97.94 94 ALA A CA 1
ATOM 769 C C . ALA A 1 94 ? -8.312 3.821 11.951 1.00 97.94 94 ALA A C 1
ATOM 771 O O . ALA A 1 94 ? -8.417 2.667 11.539 1.00 97.94 94 ALA A O 1
ATOM 772 N N . VAL A 1 95 ? -9.203 4.361 12.780 1.00 98.44 95 VAL A N 1
ATOM 773 C CA . VAL A 1 95 ? -10.485 3.728 13.106 1.00 98.44 95 VAL A CA 1
ATOM 774 C C . VAL A 1 95 ? -11.636 4.641 12.711 1.00 98.44 95 VAL A C 1
ATOM 776 O O . VAL A 1 95 ? -11.561 5.848 12.916 1.00 98.44 95 VAL A O 1
ATOM 779 N N . ARG A 1 96 ? -12.720 4.076 12.188 1.00 97.94 96 ARG A N 1
ATOM 780 C CA . ARG A 1 96 ? -13.991 4.779 12.009 1.00 97.94 96 ARG A CA 1
ATOM 781 C C . ARG A 1 96 ? -15.103 4.004 12.696 1.00 97.94 96 ARG A C 1
ATOM 783 O O . ARG A 1 96 ? -15.288 2.820 12.425 1.00 97.94 96 ARG A O 1
ATOM 790 N N . PHE A 1 97 ? -15.854 4.670 13.565 1.00 98.12 97 PHE A N 1
ATOM 791 C CA . PHE A 1 97 ? -17.027 4.089 14.210 1.00 98.12 97 PHE A CA 1
ATOM 792 C C . PHE A 1 97 ? -18.295 4.518 13.473 1.00 98.12 97 PHE A C 1
ATOM 794 O O . PHE A 1 97 ? -18.614 5.702 13.389 1.00 98.12 97 PHE A O 1
ATOM 801 N N . ASP A 1 98 ? -19.034 3.546 12.951 1.00 97.31 98 ASP A N 1
ATOM 802 C CA . ASP A 1 98 ? -20.383 3.739 12.439 1.00 97.31 98 ASP A CA 1
ATOM 803 C C . ASP A 1 98 ? -21.388 3.250 13.482 1.00 97.31 98 ASP A C 1
ATOM 805 O O . ASP A 1 98 ? -21.746 2.073 13.552 1.00 97.31 98 ASP A O 1
ATOM 809 N N . TYR A 1 99 ? -21.826 4.175 14.332 1.00 97.25 99 TYR A N 1
ATOM 810 C CA . TYR A 1 99 ? -22.781 3.889 15.401 1.00 97.25 99 TYR A CA 1
ATOM 811 C C . TYR A 1 99 ? -24.194 3.579 14.888 1.00 97.25 99 TYR A C 1
ATOM 813 O O . TYR A 1 99 ? -24.977 2.976 15.617 1.00 97.25 99 TYR A O 1
ATOM 821 N N . ASN A 1 100 ? -24.535 3.965 13.653 1.00 95.88 100 ASN A N 1
ATOM 822 C CA . ASN A 1 100 ? -25.839 3.637 13.072 1.00 95.88 100 ASN A CA 1
ATOM 823 C C . ASN A 1 100 ? -25.872 2.169 12.636 1.00 95.88 100 ASN A C 1
ATOM 825 O O . ASN A 1 100 ? -26.839 1.461 12.916 1.00 95.88 100 ASN A O 1
ATOM 829 N N . GLU A 1 101 ? -24.783 1.710 12.018 1.00 96.25 101 GLU A N 1
ATOM 830 C CA . GLU A 1 101 ? -24.610 0.323 11.574 1.00 96.25 101 GLU A CA 1
ATOM 831 C C . GLU A 1 101 ? -23.990 -0.583 12.653 1.00 96.25 101 GLU A C 1
ATOM 833 O O . GLU A 1 101 ? -23.802 -1.779 12.441 1.00 96.25 101 GLU A O 1
ATOM 838 N N . ASN A 1 102 ? -23.688 -0.036 13.834 1.00 97.62 102 ASN A N 1
ATOM 839 C CA . ASN A 1 102 ? -23.033 -0.731 14.945 1.00 97.62 102 ASN A CA 1
ATOM 840 C C . ASN A 1 102 ? -21.748 -1.452 14.510 1.00 97.62 102 ASN A C 1
ATOM 842 O O . ASN A 1 102 ? -21.502 -2.596 14.896 1.00 97.62 102 ASN A O 1
ATOM 846 N N . THR A 1 103 ? -20.927 -0.779 13.702 1.00 97.69 103 THR A N 1
ATOM 847 C CA . THR A 1 103 ? -19.694 -1.346 13.144 1.00 97.69 103 THR A CA 1
ATOM 848 C C . THR A 1 103 ? -18.510 -0.412 13.375 1.00 97.69 103 THR A C 1
ATOM 850 O O . THR A 1 103 ? -18.607 0.793 13.158 1.00 97.69 103 THR A O 1
ATOM 853 N N . ALA A 1 104 ? -17.375 -0.961 13.800 1.00 98.06 104 ALA A N 1
ATOM 854 C CA . ALA A 1 104 ? -16.090 -0.273 13.815 1.00 98.06 104 ALA A CA 1
ATOM 855 C C . ALA A 1 104 ? -15.207 -0.797 12.676 1.00 98.06 104 ALA A C 1
ATOM 857 O O . ALA A 1 104 ? -14.993 -2.003 12.559 1.00 98.06 104 ALA A O 1
ATOM 858 N N . TYR A 1 105 ? -14.674 0.117 11.873 1.00 98.19 105 TYR A N 1
ATOM 859 C CA . TYR A 1 105 ? -13.738 -0.153 10.786 1.00 98.19 105 TYR A CA 1
ATOM 860 C C . TYR A 1 105 ? -12.335 0.202 11.268 1.00 98.19 105 TYR A C 1
ATOM 862 O O . TYR A 1 105 ? -12.001 1.380 11.385 1.00 98.19 105 TYR A O 1
ATOM 870 N N . VAL A 1 106 ? -11.524 -0.799 11.603 1.00 98.31 106 VAL A N 1
ATOM 871 C CA . VAL A 1 106 ? -10.161 -0.607 12.116 1.00 98.31 106 VAL A CA 1
ATOM 872 C C . VAL A 1 106 ? -9.171 -0.926 11.005 1.00 98.31 106 VAL A C 1
ATOM 874 O O . VAL A 1 106 ? -8.991 -2.084 10.645 1.00 9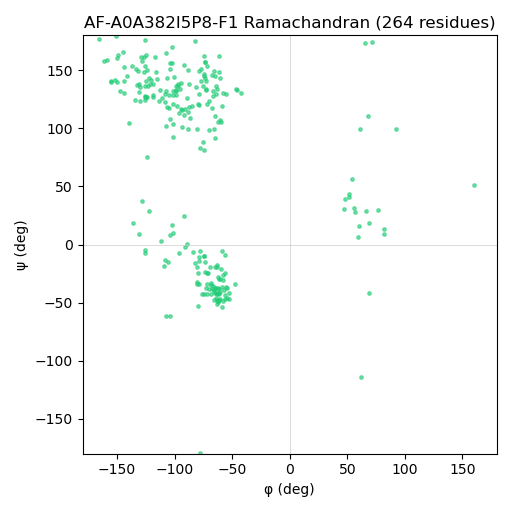8.31 106 VAL A O 1
ATOM 877 N N . SER A 1 107 ? -8.530 0.105 10.465 1.00 97.94 107 SER A N 1
ATOM 878 C CA . SER A 1 107 ? -7.508 -0.014 9.428 1.00 97.94 107 SER A CA 1
ATOM 879 C C . SER A 1 107 ? -6.123 -0.050 10.053 1.00 97.94 107 SER A C 1
ATOM 881 O O . SER A 1 107 ? -5.714 0.922 10.687 1.00 97.94 107 SER A O 1
ATOM 883 N N . ILE A 1 108 ? -5.407 -1.163 9.893 1.00 97.00 108 ILE A N 1
ATOM 884 C CA . ILE A 1 108 ? -4.075 -1.363 10.476 1.00 97.00 108 ILE A CA 1
ATOM 885 C C . ILE A 1 108 ? -3.266 -2.393 9.675 1.00 97.00 108 ILE A C 1
ATOM 887 O O . ILE A 1 108 ? -3.819 -3.372 9.176 1.00 97.00 108 ILE A O 1
ATOM 891 N N . GLY A 1 109 ? -1.966 -2.136 9.515 1.00 94.88 109 GLY A N 1
ATOM 892 C CA . GLY A 1 109 ? -0.996 -3.051 8.899 1.00 94.88 109 GLY A CA 1
ATOM 893 C C . GLY A 1 109 ? -0.142 -3.747 9.959 1.00 94.88 109 GLY A C 1
ATOM 894 O O . GLY A 1 109 ? -0.192 -3.381 11.138 1.00 94.88 109 GLY A O 1
ATOM 895 N N . PHE A 1 110 ? 0.640 -4.749 9.559 1.00 95.00 110 PHE A N 1
ATOM 896 C CA . PHE A 1 110 ? 1.610 -5.365 10.464 1.00 95.00 110 PHE A CA 1
ATOM 897 C C . PHE A 1 110 ? 2.791 -4.421 10.717 1.00 95.00 110 PHE A C 1
ATOM 899 O O . PHE A 1 110 ? 3.077 -3.530 9.919 1.00 95.00 110 PHE A O 1
ATOM 906 N N . SER A 1 111 ? 3.450 -4.569 11.870 1.00 93.12 111 SER A N 1
ATOM 907 C CA . SER A 1 111 ? 4.630 -3.764 12.188 1.00 93.12 111 SER A CA 1
ATOM 908 C C . SER A 1 111 ? 5.911 -4.460 11.751 1.00 93.12 111 SER A C 1
ATOM 910 O O . SER A 1 111 ? 6.004 -5.682 11.786 1.00 93.12 111 SER A O 1
ATOM 912 N N . GLU A 1 112 ? 6.958 -3.676 11.496 1.00 90.19 112 GLU A N 1
ATOM 913 C CA . GLU A 1 112 ? 8.296 -4.149 11.095 1.00 90.19 112 GLU A CA 1
ATOM 914 C C . GLU A 1 112 ? 8.967 -5.161 12.057 1.00 90.19 112 GLU A C 1
ATOM 916 O O . GLU A 1 112 ? 10.025 -5.707 11.763 1.00 90.19 112 GLU A O 1
ATOM 921 N N . PHE A 1 113 ? 8.392 -5.388 13.240 1.00 89.62 113 PHE A N 1
ATOM 922 C CA . PHE A 1 113 ? 8.985 -6.170 14.328 1.00 89.62 113 PHE A CA 1
ATOM 923 C C . PHE A 1 113 ? 8.037 -7.227 14.914 1.00 89.62 113 PHE A C 1
ATOM 925 O O . PHE A 1 113 ? 8.323 -7.783 15.984 1.00 89.62 113 PHE A O 1
ATOM 932 N N . SER A 1 114 ? 6.878 -7.463 14.292 1.00 94.50 114 SER A N 1
ATOM 933 C CA . SER A 1 114 ? 5.905 -8.427 14.802 1.00 94.50 114 SER A CA 1
ATOM 934 C C . SER A 1 114 ? 4.988 -8.990 13.726 1.00 94.50 114 SER A C 1
ATOM 936 O O . SER A 1 114 ? 4.415 -8.254 12.932 1.00 94.50 114 SER A O 1
ATOM 938 N N . ASP A 1 115 ? 4.721 -10.287 13.825 1.00 95.31 115 ASP A N 1
ATOM 939 C CA . ASP A 1 115 ? 3.772 -11.018 12.978 1.00 95.31 115 ASP A CA 1
ATOM 940 C C . ASP A 1 115 ? 2.371 -11.049 13.616 1.00 95.31 115 ASP A C 1
ATOM 942 O O . ASP A 1 115 ? 1.585 -11.982 13.438 1.00 95.31 115 ASP A O 1
ATOM 946 N N . SER A 1 116 ? 2.078 -10.077 14.482 1.00 96.00 116 SER A N 1
ATOM 947 C CA . SER A 1 116 ? 0.851 -10.024 15.273 1.00 96.00 116 SER A CA 1
ATOM 948 C C . SER A 1 116 ? 0.337 -8.601 15.447 1.00 96.00 116 SER A C 1
ATOM 950 O O . SER A 1 116 ? 1.102 -7.678 15.720 1.00 96.00 116 SER A O 1
ATOM 952 N N . ILE A 1 117 ? -0.982 -8.449 15.384 1.00 97.12 117 ILE A N 1
ATOM 953 C CA . ILE A 1 117 ? -1.717 -7.225 15.696 1.00 97.12 117 ILE A CA 1
ATOM 954 C C . ILE A 1 117 ? -2.736 -7.568 16.777 1.00 97.12 117 ILE A C 1
ATOM 956 O O . ILE A 1 117 ? -3.534 -8.488 16.629 1.00 97.12 117 ILE A O 1
ATOM 960 N N . PHE A 1 118 ? -2.727 -6.817 17.868 1.00 96.75 118 PHE A N 1
ATOM 961 C CA . PHE A 1 118 ? -3.726 -6.905 18.923 1.00 96.75 118 PHE A CA 1
ATOM 962 C C . PHE A 1 118 ? -4.590 -5.658 18.844 1.00 96.75 118 PHE A C 1
ATOM 964 O O . PHE A 1 118 ? -4.052 -4.552 18.843 1.00 96.75 118 PHE A O 1
ATOM 971 N N . ILE A 1 119 ? -5.906 -5.831 18.832 1.00 97.38 119 ILE A N 1
ATOM 972 C CA . ILE A 1 119 ? -6.888 -4.749 18.773 1.00 97.38 119 ILE A CA 1
ATOM 973 C C . ILE A 1 119 ? -7.814 -4.875 19.976 1.00 97.38 119 ILE A C 1
ATOM 975 O O . ILE A 1 119 ? -8.279 -5.969 20.293 1.00 97.38 119 ILE A O 1
ATOM 979 N N . LYS A 1 120 ? -8.120 -3.755 20.629 1.00 96.12 120 LYS A N 1
ATOM 980 C CA . LYS A 1 120 ? -9.222 -3.669 21.595 1.00 96.12 120 LYS A CA 1
ATOM 981 C C . LYS A 1 120 ? -10.013 -2.387 21.391 1.00 96.12 120 LYS A C 1
ATOM 983 O O . LYS A 1 120 ? -9.457 -1.379 20.957 1.00 96.12 120 LYS A O 1
ATOM 988 N N . ILE A 1 121 ? -11.281 -2.417 21.781 1.00 97.31 121 ILE A N 1
ATOM 989 C CA . ILE A 1 121 ? -12.173 -1.257 21.766 1.00 97.31 121 ILE A CA 1
ATOM 990 C C . ILE A 1 121 ? -12.622 -0.975 23.201 1.00 97.31 121 ILE A C 1
ATOM 992 O O . ILE A 1 121 ? -12.910 -1.908 23.954 1.00 97.31 121 ILE A O 1
ATOM 996 N N . THR A 1 122 ? -12.661 0.296 23.593 1.00 97.38 122 THR A N 1
ATOM 997 C CA . THR A 1 122 ? -13.125 0.739 24.913 1.00 97.38 122 THR A CA 1
ATOM 998 C C . THR A 1 122 ? -14.160 1.851 24.802 1.00 97.38 122 THR A C 1
ATOM 1000 O O . THR A 1 122 ? -14.244 2.518 23.774 1.00 97.38 122 THR A O 1
ATOM 1003 N N . ASP A 1 123 ? -14.924 2.069 25.870 1.00 95.62 123 ASP A N 1
ATOM 1004 C CA . ASP A 1 123 ? -15.696 3.302 26.056 1.00 95.62 123 ASP A CA 1
ATOM 1005 C C . ASP A 1 123 ? -14.806 4.465 26.537 1.00 95.62 123 ASP A C 1
ATOM 1007 O O . ASP A 1 123 ? -13.594 4.311 26.735 1.00 95.62 123 ASP A O 1
ATOM 1011 N N . SER A 1 124 ? -15.425 5.629 26.755 1.00 93.00 124 SER A N 1
ATOM 1012 C CA . SER A 1 124 ? -14.762 6.840 27.251 1.00 93.00 124 SER A CA 1
ATOM 1013 C C . SER A 1 124 ? -14.203 6.722 28.674 1.00 93.00 124 SER A C 1
ATOM 1015 O O . SER A 1 124 ? -13.350 7.521 29.059 1.00 93.00 124 SER A O 1
ATOM 1017 N N . ASP A 1 125 ? -14.681 5.753 29.458 1.00 94.12 125 ASP A N 1
ATOM 1018 C CA . ASP A 1 125 ? -14.208 5.474 30.817 1.00 94.12 125 ASP A CA 1
ATOM 1019 C C . ASP A 1 125 ? -13.064 4.438 30.824 1.00 94.12 125 ASP A C 1
ATOM 1021 O O . ASP A 1 125 ? -12.493 4.135 31.876 1.00 94.12 125 ASP A O 1
ATOM 1025 N N . GLY A 1 126 ? -12.697 3.908 29.651 1.00 92.50 126 GLY A N 1
ATOM 1026 C CA . GLY A 1 126 ? -11.647 2.911 29.469 1.00 92.50 126 GLY A CA 1
ATOM 1027 C C . GLY A 1 126 ? -12.093 1.474 29.753 1.00 92.50 126 GLY A C 1
ATOM 1028 O O . GLY A 1 126 ? -11.240 0.588 29.874 1.00 92.50 126 GLY A O 1
ATOM 1029 N N . ASN A 1 127 ? -13.399 1.211 29.863 1.00 93.81 127 ASN A N 1
ATOM 1030 C CA . ASN A 1 127 ? -13.910 -0.151 29.985 1.00 93.81 127 ASN A CA 1
ATOM 1031 C C . ASN A 1 127 ? -13.855 -0.844 28.623 1.00 93.81 127 ASN A C 1
ATOM 1033 O O . ASN A 1 127 ? -14.248 -0.265 27.613 1.00 93.81 127 ASN A O 1
ATOM 1037 N N . ASN A 1 128 ? -13.406 -2.101 28.593 1.00 93.50 128 ASN A N 1
ATOM 1038 C CA . ASN A 1 128 ? -13.403 -2.880 27.355 1.00 93.50 128 ASN A CA 1
ATOM 1039 C C . ASN A 1 128 ? -14.835 -3.114 26.860 1.00 93.50 128 ASN A C 1
ATOM 1041 O O . ASN A 1 128 ? -15.719 -3.488 27.636 1.00 93.50 128 ASN A O 1
ATOM 1045 N N . ILE A 1 129 ? -15.019 -2.945 25.557 1.00 93.44 129 ILE A N 1
ATOM 1046 C CA . ILE A 1 129 ? -16.254 -3.230 24.842 1.00 93.44 129 ILE A CA 1
ATOM 1047 C C . ILE A 1 129 ? -16.159 -4.611 24.207 1.00 93.44 129 ILE A C 1
ATOM 1049 O O . ILE A 1 129 ? -15.144 -4.962 23.607 1.00 93.44 129 ILE A O 1
ATOM 1053 N N . ASP A 1 130 ? -17.241 -5.378 24.335 1.00 90.31 130 ASP A N 1
ATOM 1054 C CA . ASP A 1 130 ? -17.397 -6.688 23.700 1.00 90.31 130 ASP A CA 1
ATOM 1055 C C . ASP A 1 130 ? -17.663 -6.492 22.201 1.00 90.31 130 ASP A C 1
ATOM 1057 O O . ASP A 1 130 ? -18.808 -6.436 21.748 1.00 90.31 130 ASP A O 1
ATOM 1061 N N . ALA A 1 131 ? -16.583 -6.275 21.452 1.00 92.62 131 ALA A N 1
ATOM 1062 C CA . ALA A 1 131 ? -16.604 -6.138 20.008 1.00 92.62 131 ALA A CA 1
ATOM 1063 C C . ALA A 1 131 ? -16.289 -7.486 19.350 1.00 92.62 131 ALA A C 1
ATOM 1065 O O . ALA A 1 131 ? -15.344 -8.179 19.726 1.00 92.62 131 ALA A O 1
ATOM 1066 N N . THR A 1 132 ? -17.074 -7.865 18.346 1.00 92.56 132 THR A N 1
ATOM 1067 C CA . THR A 1 132 ? -16.906 -9.144 17.646 1.00 92.56 132 THR A CA 1
ATOM 1068 C C . THR A 1 132 ? -16.357 -8.910 16.250 1.00 92.56 132 THR 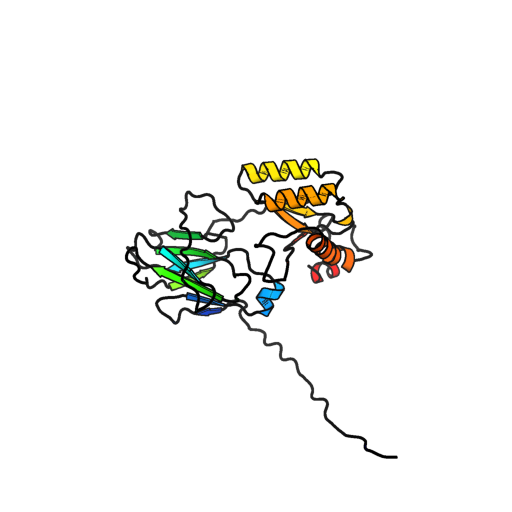A C 1
ATOM 1070 O O . THR A 1 132 ? -16.991 -8.215 15.462 1.00 92.56 132 THR A O 1
ATOM 1073 N N . TYR A 1 133 ? -15.212 -9.515 15.925 1.00 94.31 133 TYR A N 1
ATOM 1074 C CA . TYR A 1 133 ? -14.709 -9.534 14.551 1.00 94.31 133 TYR A CA 1
ATOM 1075 C C . TYR A 1 133 ? -15.761 -10.107 13.590 1.00 94.31 133 TYR A C 1
ATOM 1077 O O . TYR A 1 133 ? -16.311 -11.184 13.833 1.00 94.31 133 TYR A O 1
ATOM 1085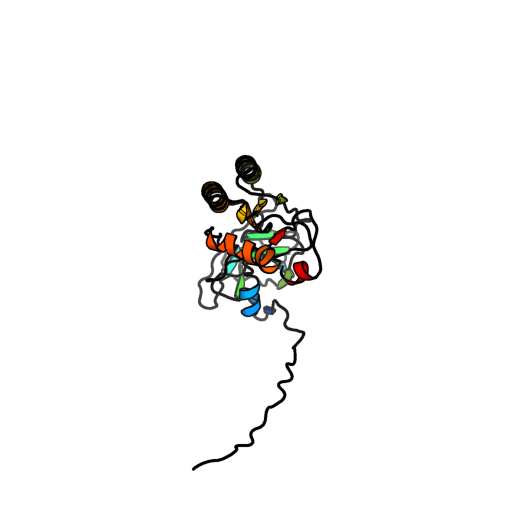 N N . LEU A 1 134 ? -16.018 -9.384 12.503 1.00 94.00 134 LEU A N 1
ATOM 1086 C CA . LEU A 1 134 ? -16.972 -9.750 11.464 1.00 94.00 134 LEU A CA 1
ATOM 1087 C C . LEU A 1 134 ? -16.253 -10.267 10.216 1.00 94.00 134 LEU A C 1
ATOM 1089 O O . LEU A 1 134 ? -16.468 -11.409 9.809 1.00 94.00 134 LEU A O 1
ATOM 1093 N N . ALA A 1 135 ? -15.427 -9.418 9.607 1.00 94.94 135 ALA A N 1
ATOM 1094 C CA . ALA A 1 135 ? -14.766 -9.674 8.332 1.00 94.94 135 ALA A CA 1
ATOM 1095 C C . ALA A 1 135 ? -13.627 -8.667 8.088 1.00 94.94 135 ALA A C 1
ATOM 1097 O O . ALA A 1 135 ? -13.424 -7.738 8.866 1.00 94.94 135 ALA A O 1
ATOM 1098 N N . MET A 1 136 ? -12.908 -8.837 6.979 1.00 94.69 136 MET A N 1
ATOM 1099 C CA . MET A 1 136 ? -12.113 -7.767 6.374 1.00 94.69 136 MET A CA 1
ATOM 1100 C C . MET A 1 136 ? -12.955 -7.081 5.301 1.00 94.69 136 MET A C 1
ATOM 1102 O O . MET A 1 136 ? -13.646 -7.767 4.541 1.00 94.69 136 MET A O 1
ATOM 1106 N N . SER A 1 137 ? -12.886 -5.754 5.220 1.00 95.25 137 SER A N 1
ATOM 1107 C CA . SER A 1 137 ? -13.559 -5.008 4.158 1.00 95.25 137 SER A CA 1
ATOM 1108 C C . SER A 1 137 ? -12.964 -5.360 2.793 1.00 95.25 137 SER A C 1
ATOM 1110 O O . SER A 1 137 ? -11.758 -5.563 2.660 1.00 95.25 137 SER A O 1
ATOM 1112 N N . VAL A 1 138 ? -13.807 -5.396 1.756 1.00 92.88 138 VAL A N 1
ATOM 1113 C CA . VAL A 1 138 ? -13.358 -5.645 0.371 1.00 92.88 138 VAL A CA 1
ATOM 1114 C C . VAL A 1 138 ? -12.466 -4.509 -0.135 1.00 92.88 138 VAL A C 1
ATOM 1116 O O . VAL A 1 138 ? -11.473 -4.752 -0.816 1.00 92.88 138 VAL A O 1
ATOM 1119 N N . TYR A 1 139 ? -12.811 -3.273 0.226 1.00 92.81 139 TYR A N 1
ATOM 1120 C CA . TYR A 1 139 ? -12.008 -2.082 -0.023 1.00 92.81 139 TYR A CA 1
ATOM 1121 C C . TYR A 1 139 ? -11.728 -1.368 1.298 1.00 92.81 139 TYR A C 1
ATOM 1123 O O . TYR A 1 139 ? -12.538 -1.428 2.227 1.00 92.81 139 TYR A O 1
ATOM 1131 N N . TYR A 1 140 ? -10.585 -0.681 1.363 1.00 92.06 140 TYR A N 1
ATOM 1132 C CA . TYR A 1 140 ? -10.164 0.112 2.519 1.00 92.06 140 TYR A CA 1
ATOM 1133 C C . TYR A 1 140 ? -11.308 0.997 3.036 1.00 92.06 140 TYR A C 1
ATOM 1135 O O . TYR A 1 140 ? -11.981 1.652 2.245 1.00 92.06 140 TYR A O 1
ATOM 1143 N N . ASP A 1 141 ? -11.521 1.008 4.353 1.00 93.69 141 ASP A N 1
ATOM 1144 C CA . ASP A 1 141 ? -12.553 1.782 5.057 1.00 93.69 141 ASP A CA 1
ATOM 1145 C C . ASP A 1 141 ? -14.001 1.508 4.587 1.00 93.69 141 ASP A C 1
ATOM 1147 O O . ASP A 1 141 ? -14.865 2.381 4.680 1.00 93.69 141 ASP A O 1
ATOM 1151 N N . ASN A 1 142 ? -14.285 0.300 4.078 1.00 93.81 142 ASN A N 1
ATOM 1152 C CA . ASN A 1 142 ? -15.593 -0.084 3.521 1.00 93.81 142 ASN A CA 1
ATOM 1153 C C . ASN A 1 142 ? -16.109 0.918 2.467 1.00 93.81 142 ASN A C 1
ATOM 1155 O O . ASN A 1 142 ? -17.275 1.315 2.447 1.00 93.81 142 ASN A O 1
ATOM 1159 N N . ARG A 1 143 ? -15.203 1.391 1.608 1.00 91.94 143 ARG A N 1
ATOM 1160 C CA . ARG A 1 143 ? -15.551 2.234 0.459 1.00 91.94 143 ARG A CA 1
ATOM 1161 C C . ARG A 1 143 ? -16.214 1.384 -0.626 1.00 91.94 143 ARG A C 1
ATOM 1163 O O . ARG A 1 143 ? -15.969 0.187 -0.726 1.00 91.94 143 ARG A O 1
ATOM 1170 N N . ASP A 1 144 ? -16.994 2.020 -1.495 1.00 92.56 144 ASP A N 1
ATOM 1171 C CA . ASP A 1 144 ? -17.668 1.327 -2.605 1.00 92.56 144 ASP A CA 1
ATOM 1172 C C . ASP A 1 144 ? -16.701 0.869 -3.713 1.00 92.56 144 ASP A C 1
ATOM 1174 O O . ASP A 1 144 ? -17.016 -0.037 -4.485 1.00 92.56 144 ASP A O 1
ATOM 1178 N N . ALA A 1 145 ? -15.544 1.527 -3.830 1.00 92.38 145 ALA A N 1
ATOM 1179 C CA . ALA A 1 145 ? -14.538 1.249 -4.847 1.00 92.38 145 ALA A CA 1
ATOM 1180 C C . ALA A 1 145 ? -13.154 1.764 -4.430 1.00 92.38 145 ALA A C 1
ATOM 1182 O O . ALA A 1 145 ? -13.036 2.701 -3.637 1.00 92.38 145 ALA A O 1
ATOM 1183 N N . ALA A 1 146 ? -12.119 1.197 -5.050 1.00 90.19 146 ALA A N 1
ATOM 1184 C CA . ALA A 1 146 ? -10.753 1.701 -5.018 1.00 90.19 146 ALA A CA 1
ATOM 1185 C C . ALA A 1 146 ? -10.324 2.144 -6.424 1.00 90.19 146 ALA A C 1
ATOM 1187 O O . ALA A 1 146 ? -10.672 1.507 -7.420 1.00 90.19 146 ALA A O 1
ATOM 1188 N N . VAL A 1 147 ? -9.565 3.237 -6.498 1.00 91.31 147 VAL A N 1
ATOM 1189 C CA . VAL A 1 147 ? -8.922 3.708 -7.728 1.00 91.31 147 VAL A CA 1
ATOM 1190 C C . VAL A 1 147 ? -7.443 3.869 -7.434 1.00 91.31 147 VAL A C 1
ATOM 1192 O O . VAL A 1 147 ? -7.075 4.589 -6.507 1.00 91.31 147 VAL A O 1
ATOM 1195 N N . THR A 1 148 ? -6.611 3.207 -8.226 1.00 92.38 148 THR A N 1
ATOM 1196 C CA . THR A 1 148 ? -5.161 3.391 -8.223 1.00 92.38 148 THR A CA 1
ATOM 1197 C C . THR A 1 148 ? -4.758 4.214 -9.441 1.00 92.38 148 THR A C 1
ATOM 1199 O O . THR A 1 148 ? -5.448 4.217 -10.465 1.00 92.38 148 THR A O 1
ATOM 1202 N N . ALA A 1 149 ? -3.662 4.954 -9.318 1.00 96.38 149 ALA A N 1
ATOM 1203 C CA . ALA A 1 149 ? -3.077 5.706 -10.415 1.00 96.38 149 ALA A CA 1
ATOM 1204 C C . ALA A 1 149 ? -1.615 5.298 -10.559 1.00 96.38 149 ALA A C 1
ATOM 1206 O O . ALA A 1 149 ? -0.860 5.364 -9.587 1.00 96.38 149 ALA A O 1
ATOM 1207 N N . THR A 1 150 ? -1.241 4.903 -11.772 1.00 97.31 150 THR A N 1
ATOM 1208 C CA . THR A 1 150 ? 0.143 4.629 -12.149 1.00 97.31 150 THR A CA 1
ATOM 1209 C C . THR A 1 150 ? 0.588 5.610 -13.227 1.00 97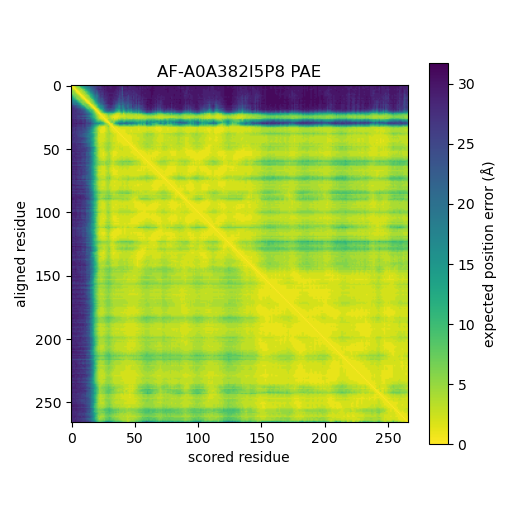.31 150 THR A C 1
ATOM 1211 O O . THR A 1 150 ? -0.230 6.090 -14.021 1.00 97.31 150 THR A O 1
ATOM 1214 N N . ALA A 1 151 ? 1.872 5.952 -13.228 1.00 98.06 151 ALA A N 1
ATOM 1215 C CA . ALA A 1 151 ? 2.506 6.710 -14.298 1.00 98.06 151 ALA A CA 1
ATOM 1216 C C . ALA A 1 151 ? 3.781 5.989 -14.730 1.00 98.06 151 ALA A C 1
ATOM 1218 O O . ALA A 1 151 ? 4.664 5.763 -13.903 1.00 98.06 151 ALA A O 1
ATOM 1219 N N . ASP A 1 152 ? 3.867 5.660 -16.014 1.00 98.00 152 ASP A N 1
ATOM 1220 C CA . ASP A 1 152 ? 4.899 4.777 -16.553 1.00 98.00 152 ASP A CA 1
ATOM 1221 C C . ASP A 1 152 ? 6.005 5.577 -17.258 1.00 98.00 152 ASP A C 1
ATOM 1223 O O . ASP A 1 152 ? 5.775 6.702 -17.715 1.00 98.00 152 ASP A O 1
ATOM 1227 N N . ASP A 1 153 ? 7.194 4.983 -17.360 1.00 97.69 153 ASP A N 1
ATOM 1228 C CA . ASP A 1 153 ? 8.403 5.536 -17.989 1.00 97.69 153 ASP A CA 1
ATOM 1229 C C . ASP A 1 153 ? 9.179 6.598 -17.195 1.00 97.69 153 ASP A C 1
ATOM 1231 O O . ASP A 1 153 ? 9.823 7.439 -17.823 1.00 97.69 153 ASP A O 1
ATOM 1235 N N . TRP A 1 154 ? 9.187 6.619 -15.856 1.00 98.62 154 TRP A N 1
ATOM 1236 C CA . TRP A 1 154 ? 10.021 7.607 -15.148 1.00 98.62 154 TRP A CA 1
ATOM 1237 C C . TRP A 1 154 ? 11.508 7.355 -15.420 1.00 98.62 154 TRP A C 1
ATOM 1239 O O . TRP A 1 154 ? 12.089 6.374 -14.955 1.00 98.62 154 TRP A O 1
ATOM 1249 N N . ALA A 1 155 ? 12.118 8.267 -16.178 1.00 98.50 155 ALA A N 1
ATOM 1250 C CA . ALA A 1 155 ? 13.520 8.254 -16.565 1.00 98.50 155 ALA A CA 1
ATOM 1251 C C . ALA A 1 155 ? 14.046 9.687 -16.789 1.00 98.50 155 ALA A C 1
ATOM 1253 O O . ALA A 1 155 ? 13.311 10.673 -16.697 1.00 98.50 155 ALA A O 1
ATOM 1254 N N . PHE A 1 156 ? 15.329 9.836 -17.132 1.00 98.25 156 PHE A N 1
ATOM 1255 C CA . PHE A 1 156 ? 15.963 11.153 -17.276 1.00 98.25 156 PHE A CA 1
ATOM 1256 C C . PHE A 1 156 ? 15.318 12.023 -18.370 1.00 98.25 156 PHE A C 1
ATOM 1258 O O . PHE A 1 156 ? 15.347 13.253 -18.290 1.00 98.25 156 PHE A O 1
ATOM 1265 N N . TRP A 1 157 ? 14.747 11.414 -19.416 1.00 97.62 157 TRP A N 1
ATOM 1266 C CA . TRP A 1 157 ? 14.216 12.133 -20.583 1.00 97.62 157 TRP A CA 1
ATOM 1267 C C . TRP A 1 157 ? 12.839 12.769 -20.361 1.00 97.62 157 TRP A C 1
ATOM 1269 O O . TRP A 1 157 ? 12.439 13.608 -21.167 1.00 97.62 157 TRP A O 1
ATOM 1279 N N . ASN A 1 158 ? 12.131 12.394 -19.296 1.00 97.88 158 ASN A N 1
ATOM 1280 C CA . ASN A 1 158 ? 10.812 12.917 -18.915 1.00 97.88 158 ASN A CA 1
ATOM 1281 C C . ASN A 1 158 ? 10.707 13.215 -17.403 1.00 97.88 158 ASN A C 1
ATOM 1283 O O . ASN A 1 158 ? 9.613 13.336 -16.849 1.00 97.88 158 ASN A O 1
ATOM 1287 N N . ASN A 1 159 ? 11.849 13.341 -16.721 1.00 98.56 159 ASN A N 1
ATOM 1288 C CA . ASN A 1 159 ? 11.912 13.531 -15.275 1.00 98.56 159 ASN A CA 1
ATOM 1289 C C . ASN A 1 159 ? 11.131 14.775 -14.799 1.00 98.56 159 ASN A C 1
ATOM 1291 O O . ASN A 1 159 ? 10.429 14.727 -13.792 1.00 98.56 159 ASN A O 1
ATOM 1295 N N . ASN A 1 160 ? 11.182 15.886 -15.544 1.00 98.38 160 ASN A N 1
ATOM 1296 C CA . ASN A 1 160 ? 10.474 17.118 -15.168 1.00 98.38 160 ASN A CA 1
ATOM 1297 C C . ASN A 1 160 ? 8.946 16.946 -15.191 1.00 98.38 160 ASN A C 1
ATOM 1299 O O . ASN A 1 160 ? 8.236 17.499 -14.350 1.00 98.38 160 ASN A O 1
ATOM 1303 N N . GLU A 1 161 ? 8.438 16.191 -16.161 1.00 98.44 161 GLU A N 1
ATOM 1304 C CA . GLU A 1 161 ? 7.027 15.865 -16.319 1.00 98.44 161 GLU A CA 1
ATOM 1305 C C . GLU A 1 161 ? 6.544 14.992 -15.156 1.00 98.44 161 GLU A C 1
ATOM 1307 O O . GLU A 1 161 ? 5.466 15.235 -14.604 1.00 98.44 161 GLU A O 1
ATOM 1312 N N . PHE A 1 162 ? 7.366 14.035 -14.721 1.00 98.56 162 PHE A N 1
ATOM 1313 C CA . PHE A 1 162 ? 7.098 13.227 -13.535 1.00 98.56 162 PHE A CA 1
ATOM 1314 C C . PHE A 1 162 ? 7.109 14.050 -12.248 1.00 98.56 162 PHE A C 1
ATOM 1316 O O . PHE A 1 162 ? 6.144 13.996 -11.487 1.00 98.56 162 PHE A O 1
ATOM 1323 N N . VAL A 1 163 ? 8.125 14.893 -12.042 1.00 98.69 163 VAL A N 1
ATOM 1324 C CA . VAL A 1 163 ? 8.197 15.827 -10.905 1.00 98.69 163 VAL A CA 1
ATOM 1325 C C . VAL A 1 163 ? 6.923 16.674 -10.814 1.00 98.69 163 VAL A C 1
ATOM 1327 O O . VAL A 1 163 ? 6.302 16.781 -9.751 1.00 98.69 163 VAL A O 1
ATOM 1330 N N . GLN A 1 164 ? 6.474 17.239 -11.939 1.00 98.62 164 GLN A N 1
ATOM 1331 C CA . GLN A 1 164 ? 5.237 18.016 -11.991 1.00 98.62 164 GLN A CA 1
ATOM 1332 C C . GLN A 1 164 ? 4.000 17.158 -11.683 1.00 98.62 164 GLN A C 1
ATOM 1334 O O . GLN A 1 164 ? 3.106 17.596 -10.954 1.00 98.62 164 GLN A O 1
ATOM 1339 N N . THR A 1 165 ? 3.937 15.940 -12.217 1.00 98.50 165 THR A N 1
ATOM 1340 C CA . THR A 1 165 ? 2.814 15.018 -11.999 1.00 98.50 165 THR A CA 1
ATOM 1341 C C . THR A 1 165 ? 2.710 14.620 -10.526 1.00 98.50 165 THR A C 1
ATOM 1343 O O . THR A 1 165 ? 1.639 14.771 -9.933 1.00 98.50 165 THR A O 1
ATOM 1346 N N . CYS A 1 166 ? 3.826 14.257 -9.890 1.00 98.62 166 CYS A N 1
ATOM 1347 C CA . CYS A 1 166 ? 3.920 13.978 -8.457 1.00 98.62 166 CYS A CA 1
ATOM 1348 C C . CYS A 1 166 ? 3.441 15.164 -7.605 1.00 98.62 166 CYS A C 1
ATOM 1350 O O . CYS A 1 166 ? 2.711 14.991 -6.628 1.00 98.62 166 CYS A O 1
ATOM 1352 N N . GLN A 1 167 ? 3.824 16.395 -7.960 1.00 98.50 167 GLN A N 1
ATOM 1353 C CA . GLN A 1 167 ? 3.359 17.604 -7.267 1.00 98.50 167 GLN A CA 1
ATOM 1354 C C . GLN A 1 167 ? 1.848 17.818 -7.419 1.00 98.50 167 GLN A C 1
ATOM 1356 O O . GLN A 1 167 ? 1.179 18.153 -6.438 1.00 98.50 167 GLN A O 1
ATOM 1361 N N . ASN A 1 168 ? 1.305 17.591 -8.616 1.00 98.31 168 ASN A N 1
ATOM 1362 C CA . ASN A 1 168 ? -0.124 17.723 -8.877 1.00 98.31 168 ASN A CA 1
ATOM 1363 C C . ASN A 1 168 ? -0.932 16.714 -8.053 1.00 98.31 168 ASN A C 1
ATOM 1365 O O . ASN A 1 168 ? -1.837 17.129 -7.333 1.00 98.31 168 ASN A O 1
ATOM 1369 N N . PHE A 1 169 ? -0.580 15.425 -8.089 1.00 97.81 169 PHE A N 1
ATOM 1370 C CA . PHE A 1 169 ? -1.259 14.377 -7.314 1.00 97.81 169 PHE A CA 1
ATOM 1371 C C . PHE A 1 169 ? -1.232 14.672 -5.811 1.00 97.81 169 PHE A C 1
ATOM 1373 O O . PHE A 1 169 ? -2.281 14.724 -5.162 1.00 97.81 169 PHE A O 1
ATOM 1380 N N . ARG A 1 170 ? -0.052 15.017 -5.284 1.00 96.44 170 ARG A N 1
ATOM 1381 C CA . ARG A 1 170 ? 0.118 15.409 -3.881 1.00 96.44 170 ARG A CA 1
ATOM 1382 C C . ARG A 1 170 ? -0.737 16.615 -3.493 1.00 96.44 170 ARG A C 1
ATOM 1384 O O . ARG A 1 170 ? -1.271 16.641 -2.390 1.00 96.44 170 ARG A O 1
ATOM 1391 N N . SER A 1 171 ? -0.926 17.595 -4.382 1.00 96.94 171 SER A N 1
ATOM 1392 C CA . SER A 1 171 ? -1.774 18.766 -4.098 1.00 96.94 171 SER A CA 1
ATOM 1393 C C . SER A 1 171 ? -3.254 18.423 -3.871 1.00 96.94 171 SER A C 1
ATOM 1395 O O . SER A 1 171 ? -3.972 19.202 -3.244 1.00 96.94 171 SER A O 1
ATOM 1397 N N . PHE A 1 172 ? -3.691 17.246 -4.332 1.00 94.75 172 PHE A N 1
ATOM 1398 C CA . PHE A 1 172 ? -5.027 16.693 -4.108 1.00 94.75 172 PHE A CA 1
ATOM 1399 C C . PHE A 1 172 ? -5.049 15.576 -3.052 1.00 94.75 172 PHE A C 1
ATOM 1401 O O . PHE A 1 172 ? -6.088 14.944 -2.876 1.00 94.75 172 PHE A O 1
ATOM 1408 N N . ASN A 1 173 ? -3.937 15.335 -2.343 1.00 92.56 173 ASN A N 1
ATOM 1409 C CA . ASN A 1 173 ? -3.754 14.199 -1.432 1.00 92.56 173 ASN A CA 1
ATOM 1410 C C . ASN A 1 173 ? -3.980 12.834 -2.116 1.00 92.56 173 ASN A C 1
ATOM 1412 O O . ASN A 1 173 ? -4.463 11.890 -1.494 1.00 92.56 173 ASN A O 1
ATOM 1416 N N . LEU A 1 174 ? -3.669 12.725 -3.408 1.00 93.81 174 LEU A N 1
ATOM 1417 C CA . LEU A 1 174 ? -3.805 11.483 -4.165 1.00 93.81 174 LEU A CA 1
ATOM 1418 C C . LEU A 1 174 ? -2.454 10.787 -4.273 1.00 93.81 174 LEU A C 1
ATOM 1420 O O . LEU A 1 174 ? -1.450 11.437 -4.556 1.00 93.81 174 LEU A O 1
ATOM 1424 N N . TRP A 1 175 ? -2.457 9.472 -4.072 1.00 94.31 175 TRP A N 1
ATOM 1425 C CA . TRP A 1 175 ? -1.290 8.625 -4.291 1.00 94.31 175 TRP A CA 1
ATOM 1426 C C . TRP A 1 175 ? -1.037 8.412 -5.783 1.00 94.31 175 TRP A C 1
ATOM 1428 O O . TRP A 1 175 ? -1.985 8.309 -6.567 1.00 94.31 175 TRP A O 1
ATOM 1438 N N . LEU A 1 176 ? 0.238 8.327 -6.150 1.00 97.44 176 LEU A N 1
ATOM 1439 C CA . LEU A 1 176 ? 0.696 7.958 -7.483 1.00 97.44 176 LEU A CA 1
ATOM 1440 C C . LEU A 1 176 ? 1.831 6.940 -7.366 1.00 97.44 176 LEU A C 1
ATOM 1442 O O . LEU A 1 176 ? 2.842 7.229 -6.728 1.00 97.44 176 LEU A O 1
ATOM 1446 N N . SER A 1 177 ? 1.679 5.787 -8.009 1.00 97.75 177 SER A N 1
ATOM 1447 C CA . SER A 1 177 ? 2.766 4.817 -8.140 1.00 97.75 177 SER A CA 1
ATOM 1448 C C . SER A 1 177 ? 3.490 5.077 -9.463 1.00 97.75 177 SER A C 1
ATOM 1450 O O . SER A 1 177 ? 2.897 4.984 -10.538 1.00 97.75 177 SER A O 1
ATOM 1452 N N . CYS A 1 178 ? 4.756 5.472 -9.403 1.00 98.50 178 CYS A N 1
ATOM 1453 C CA . CYS A 1 178 ? 5.528 5.842 -10.583 1.00 98.50 178 CYS A CA 1
ATOM 1454 C C . CYS A 1 178 ? 6.453 4.698 -10.998 1.00 98.50 178 CYS A C 1
ATOM 1456 O O . CYS A 1 178 ? 7.314 4.289 -10.216 1.00 98.50 178 CYS A O 1
ATOM 1458 N N . ALA A 1 179 ? 6.283 4.203 -12.222 1.00 98.56 179 ALA A N 1
ATOM 1459 C CA . ALA A 1 179 ? 7.049 3.092 -12.760 1.00 98.56 179 ALA A CA 1
ATOM 1460 C C . ALA A 1 179 ? 8.372 3.586 -13.359 1.00 98.56 179 ALA A C 1
ATOM 1462 O O . ALA A 1 179 ? 8.379 4.408 -14.277 1.00 98.56 179 ALA A O 1
ATOM 1463 N N . ILE A 1 180 ? 9.489 3.106 -12.812 1.00 98.88 180 ILE A N 1
ATOM 1464 C CA . ILE A 1 180 ? 10.842 3.590 -13.110 1.00 98.88 180 ILE A CA 1
ATOM 1465 C C . ILE A 1 180 ? 11.514 2.663 -14.123 1.00 98.88 180 ILE A C 1
ATOM 1467 O O . ILE A 1 180 ? 11.595 1.455 -13.896 1.00 98.88 180 ILE A O 1
ATOM 1471 N N . VAL A 1 181 ? 12.051 3.241 -15.201 1.00 98.75 181 VAL A N 1
ATOM 1472 C CA . VAL A 1 181 ? 12.965 2.545 -16.122 1.00 98.75 181 VAL A CA 1
ATOM 1473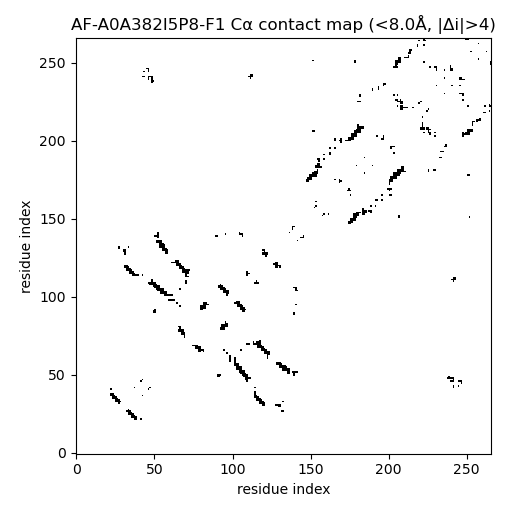 C C . VAL A 1 181 ? 14.379 2.736 -15.584 1.00 98.75 181 VAL A C 1
ATOM 1475 O O . VAL A 1 181 ? 14.960 3.814 -15.731 1.00 98.75 181 VAL A O 1
ATOM 1478 N N . THR A 1 182 ? 14.919 1.734 -14.891 1.00 98.75 182 THR A N 1
ATOM 1479 C CA . THR A 1 182 ? 16.028 1.963 -13.945 1.00 98.75 182 THR A CA 1
ATOM 1480 C C . THR A 1 182 ? 17.370 2.274 -14.611 1.00 98.75 182 THR A C 1
ATOM 1482 O O . THR A 1 182 ? 18.077 3.156 -14.123 1.00 98.75 182 THR A O 1
ATOM 1485 N N . ASP A 1 183 ? 17.683 1.703 -15.784 1.00 98.19 183 ASP A N 1
ATOM 1486 C CA . ASP A 1 183 ? 18.864 2.117 -16.573 1.00 98.19 183 ASP A CA 1
ATOM 1487 C C . ASP A 1 183 ? 18.654 3.481 -17.258 1.00 98.19 183 ASP A C 1
ATOM 1489 O O . ASP A 1 183 ? 19.602 4.125 -17.722 1.00 98.19 183 ASP A O 1
ATOM 1493 N N . GLY A 1 184 ? 17.403 3.941 -17.327 1.00 97.31 184 GLY A N 1
ATOM 1494 C CA . GLY A 1 184 ? 17.020 5.269 -17.790 1.00 97.31 184 GLY A CA 1
ATOM 1495 C C . GLY A 1 184 ? 17.112 6.350 -16.712 1.00 97.31 184 GLY A C 1
ATOM 1496 O O . GLY A 1 184 ? 16.938 7.524 -17.036 1.00 97.31 184 GLY A O 1
ATOM 1497 N N . ALA A 1 185 ? 17.386 6.014 -15.451 1.00 97.94 185 ALA A N 1
ATOM 1498 C CA . ALA A 1 185 ? 17.484 6.983 -14.365 1.00 97.94 185 ALA A CA 1
ATOM 1499 C C . ALA A 1 185 ? 18.946 7.390 -14.117 1.00 97.94 185 ALA A C 1
ATOM 1501 O O . ALA A 1 185 ? 19.785 6.602 -13.678 1.00 97.94 185 ALA A O 1
ATOM 1502 N N . ASP A 1 186 ? 19.268 8.655 -14.399 1.00 98.19 186 ASP A N 1
ATOM 1503 C CA . ASP A 1 186 ? 20.565 9.229 -14.038 1.00 98.19 186 ASP A CA 1
ATOM 1504 C C . ASP A 1 186 ? 20.593 9.698 -12.571 1.00 98.19 186 ASP A C 1
ATOM 1506 O O . ASP A 1 186 ? 19.583 9.679 -11.867 1.00 98.19 186 ASP A O 1
ATOM 1510 N N . LEU A 1 187 ? 21.756 10.154 -12.092 1.00 98.25 187 LEU A N 1
ATOM 1511 C CA . LEU A 1 187 ? 21.918 10.592 -10.699 1.00 98.25 187 LEU A CA 1
ATOM 1512 C C . LEU A 1 187 ? 20.905 11.674 -10.281 1.00 98.25 187 LEU A C 1
ATOM 1514 O O . LEU A 1 187 ? 20.444 11.661 -9.144 1.00 98.25 187 LEU A O 1
ATOM 1518 N N . ASN A 1 188 ? 20.566 12.617 -11.167 1.00 98.50 188 ASN A N 1
ATOM 1519 C CA . ASN A 1 188 ? 19.597 13.663 -10.828 1.00 98.50 188 ASN A CA 1
ATOM 1520 C C . ASN A 1 188 ? 18.176 13.095 -10.772 1.00 98.50 188 ASN A C 1
ATOM 1522 O O . ASN A 1 188 ? 17.411 13.467 -9.890 1.00 98.50 188 ASN A O 1
ATOM 1526 N N . THR A 1 189 ? 17.856 12.168 -11.675 1.00 98.69 189 THR A N 1
ATOM 1527 C CA . THR A 1 189 ? 16.567 11.471 -11.706 1.00 98.69 189 THR A CA 1
ATOM 1528 C C . THR A 1 189 ? 16.344 10.700 -10.405 1.00 98.69 189 THR A C 1
ATOM 1530 O O . THR A 1 189 ? 15.305 10.868 -9.777 1.00 98.69 189 THR A O 1
ATOM 1533 N N . TRP A 1 190 ? 17.338 9.941 -9.927 1.00 98.81 190 TRP A N 1
ATOM 1534 C CA . TRP A 1 190 ? 17.249 9.243 -8.636 1.00 98.81 190 TRP A CA 1
ATOM 1535 C C . TRP A 1 190 ? 17.057 10.198 -7.451 1.00 98.81 190 TRP A C 1
ATOM 1537 O O . TRP A 1 190 ? 16.230 9.938 -6.580 1.00 98.81 190 TRP A O 1
ATOM 1547 N N . ILE A 1 191 ? 17.759 11.338 -7.438 1.00 98.81 191 ILE A N 1
ATOM 1548 C CA . ILE A 1 191 ? 17.583 12.372 -6.403 1.00 98.81 191 ILE A CA 1
ATOM 1549 C C . ILE A 1 191 ? 16.151 12.930 -6.410 1.00 98.81 191 ILE A C 1
ATOM 1551 O O . ILE A 1 191 ? 15.562 13.127 -5.342 1.00 98.81 191 ILE A O 1
ATOM 1555 N N . ASP A 1 192 ? 15.585 13.190 -7.588 1.00 98.81 192 ASP A N 1
ATOM 1556 C CA . ASP A 1 192 ? 14.222 13.710 -7.716 1.00 98.81 192 ASP A CA 1
ATOM 1557 C C . ASP A 1 192 ? 13.171 12.661 -7.323 1.00 98.81 192 ASP A C 1
ATOM 1559 O O . ASP A 1 192 ? 12.195 13.001 -6.645 1.00 98.81 192 ASP A O 1
ATOM 1563 N N . ILE A 1 193 ? 13.393 11.385 -7.665 1.00 98.81 193 ILE A N 1
ATOM 1564 C CA . ILE A 1 193 ? 12.558 10.264 -7.214 1.00 98.81 193 ILE A CA 1
ATOM 1565 C C . ILE A 1 193 ? 12.561 10.199 -5.681 1.00 98.81 193 ILE A C 1
ATOM 1567 O O . ILE A 1 193 ? 11.489 10.286 -5.077 1.00 98.81 193 ILE A O 1
ATOM 1571 N N . GLN A 1 194 ? 13.739 10.150 -5.042 1.00 98.81 194 GLN A N 1
ATOM 1572 C CA . GLN A 1 194 ? 13.848 10.121 -3.578 1.00 98.81 194 GLN A CA 1
ATOM 1573 C C . GLN A 1 194 ? 13.143 11.319 -2.936 1.00 98.81 194 GLN A C 1
ATOM 1575 O O . GLN A 1 194 ? 12.333 11.162 -2.025 1.00 98.81 194 GLN A O 1
ATOM 1580 N N . THR A 1 195 ? 13.379 12.525 -3.462 1.00 98.62 195 THR A N 1
ATOM 1581 C CA . THR A 1 195 ? 12.747 13.756 -2.965 1.00 98.62 195 THR A CA 1
ATOM 1582 C C . THR A 1 195 ? 11.218 13.650 -2.971 1.00 98.62 195 THR A C 1
ATOM 1584 O O . THR A 1 195 ? 10.538 14.173 -2.079 1.00 98.62 195 THR A O 1
ATOM 1587 N N . HIS A 1 196 ? 10.647 12.979 -3.972 1.00 98.31 196 HIS A N 1
ATOM 1588 C CA . HIS A 1 196 ? 9.207 12.792 -4.073 1.00 98.31 196 HIS A CA 1
ATOM 1589 C C . HIS A 1 196 ? 8.654 11.671 -3.197 1.00 98.31 196 HIS A C 1
ATOM 1591 O O . HIS A 1 196 ? 7.542 11.857 -2.690 1.00 98.31 196 HIS A O 1
ATOM 1597 N N . LEU A 1 197 ? 9.413 10.599 -2.961 1.00 97.81 197 LEU A N 1
ATOM 1598 C CA . LEU A 1 197 ? 9.082 9.588 -1.952 1.00 97.81 197 LEU A CA 1
ATOM 1599 C C . LEU A 1 197 ? 9.053 10.205 -0.548 1.00 97.81 197 LEU A C 1
ATOM 1601 O O . LEU A 1 197 ? 8.041 10.107 0.148 1.00 97.81 197 LEU A O 1
ATOM 1605 N N . ASP A 1 198 ? 10.093 10.959 -0.182 1.00 97.69 198 ASP A N 1
ATOM 1606 C CA . ASP A 1 198 ? 10.209 11.641 1.117 1.00 97.69 198 ASP A CA 1
ATOM 1607 C C . ASP A 1 198 ? 9.074 12.651 1.357 1.00 97.69 198 ASP A C 1
ATOM 1609 O O . ASP A 1 198 ? 8.655 12.905 2.488 1.00 97.69 198 ASP A O 1
ATOM 1613 N N . SER A 1 199 ? 8.553 13.237 0.276 1.00 96.88 199 SER A N 1
ATOM 1614 C CA . SER A 1 199 ? 7.427 14.177 0.315 1.00 96.88 199 SER A CA 1
ATOM 1615 C C . SER A 1 199 ? 6.059 13.492 0.474 1.00 96.88 199 SER A C 1
ATOM 1617 O O . SER A 1 199 ? 5.043 14.186 0.591 1.00 96.88 199 SER A O 1
ATOM 1619 N N . GLY A 1 200 ? 6.007 12.157 0.443 1.00 94.56 200 GLY A N 1
ATOM 1620 C CA . GLY A 1 200 ? 4.795 11.345 0.533 1.00 94.56 200 GLY A CA 1
ATOM 1621 C C . GLY A 1 200 ? 3.903 11.397 -0.713 1.00 94.56 200 GLY A C 1
ATOM 1622 O O . GLY A 1 200 ? 4.132 12.183 -1.642 1.00 94.56 200 GLY A O 1
ATOM 1623 N N . TYR A 1 201 ? 2.850 10.569 -0.695 1.00 94.56 201 TYR A N 1
ATOM 1624 C CA . TYR A 1 201 ? 1.879 10.371 -1.785 1.00 94.56 201 TYR A CA 1
ATOM 1625 C C . TYR A 1 201 ? 2.476 9.866 -3.107 1.00 94.56 201 TYR A C 1
ATOM 1627 O O . TYR A 1 201 ? 1.829 9.942 -4.150 1.00 94.56 201 TYR A O 1
ATOM 1635 N N . VAL A 1 202 ? 3.703 9.355 -3.074 1.00 96.62 202 VAL A N 1
ATOM 1636 C CA . VAL A 1 202 ? 4.375 8.749 -4.221 1.00 96.62 202 VAL A CA 1
ATOM 1637 C C . VAL A 1 202 ? 4.937 7.411 -3.776 1.00 96.62 202 VAL A C 1
ATOM 1639 O O . VAL A 1 202 ? 5.483 7.313 -2.680 1.00 96.62 202 VAL A O 1
ATOM 1642 N N . GLU A 1 203 ? 4.788 6.408 -4.629 1.00 96.25 203 GLU A N 1
ATOM 1643 C CA . GLU A 1 203 ? 5.378 5.081 -4.482 1.00 96.25 203 GLU A CA 1
ATOM 1644 C C . GLU A 1 203 ? 6.254 4.798 -5.710 1.00 96.25 203 GLU A C 1
ATOM 1646 O O . GLU A 1 203 ? 5.871 5.123 -6.835 1.00 96.25 203 GLU A O 1
ATOM 1651 N N . ALA A 1 204 ? 7.433 4.214 -5.505 1.00 97.81 204 ALA A N 1
ATOM 1652 C CA . ALA A 1 204 ? 8.301 3.768 -6.589 1.00 97.81 204 ALA A CA 1
ATOM 1653 C C . ALA A 1 204 ? 7.944 2.327 -6.968 1.00 97.81 204 ALA A C 1
ATOM 1655 O O . ALA A 1 204 ? 7.938 1.448 -6.108 1.00 97.81 204 ALA A O 1
ATOM 1656 N N . ILE A 1 205 ? 7.664 2.089 -8.251 1.00 98.12 205 ILE A N 1
ATOM 1657 C CA . ILE A 1 205 ? 7.397 0.751 -8.793 1.00 98.12 205 ILE A CA 1
ATOM 1658 C C . ILE A 1 205 ? 8.313 0.468 -9.987 1.00 98.12 205 ILE A C 1
ATOM 1660 O O . ILE A 1 205 ? 8.912 1.379 -10.562 1.00 98.12 205 ILE A O 1
ATOM 1664 N N . SER A 1 206 ? 8.472 -0.802 -10.345 1.00 98.25 206 SER A N 1
ATOM 1665 C CA . SER A 1 206 ? 9.440 -1.212 -11.363 1.00 98.25 206 SER A CA 1
ATOM 1666 C C . SER A 1 206 ? 8.855 -1.151 -12.775 1.00 98.25 206 SER A C 1
ATOM 1668 O O . SER A 1 206 ? 7.719 -1.570 -12.983 1.00 98.25 206 SER A O 1
ATOM 1670 N N . HIS A 1 207 ? 9.622 -0.664 -13.755 1.00 98.31 207 HIS A N 1
ATOM 1671 C CA . HIS A 1 207 ? 9.253 -0.682 -15.179 1.00 98.31 207 HIS A CA 1
ATOM 1672 C C . HIS A 1 207 ? 10.351 -1.282 -16.065 1.00 98.31 207 HIS A C 1
ATOM 1674 O O . HIS A 1 207 ? 10.590 -0.849 -17.193 1.00 98.31 207 HIS A O 1
ATOM 1680 N N . SER A 1 208 ? 11.012 -2.317 -15.548 1.00 98.50 208 SER A N 1
ATOM 1681 C CA . SER A 1 208 ? 12.209 -2.929 -16.136 1.00 98.50 208 SER A CA 1
ATOM 1682 C C . SER A 1 208 ? 13.439 -2.012 -16.172 1.00 98.50 208 SER A C 1
ATOM 1684 O O . SER A 1 208 ? 13.377 -0.838 -15.802 1.00 98.50 208 SER A O 1
ATOM 1686 N N . ARG A 1 209 ? 14.595 -2.556 -16.569 1.00 98.56 209 ARG A N 1
ATOM 1687 C CA . ARG A 1 209 ? 15.844 -1.789 -16.658 1.00 98.56 209 ARG A CA 1
ATOM 1688 C C . ARG A 1 209 ? 15.874 -0.965 -17.926 1.00 98.56 209 ARG A C 1
ATOM 1690 O O . ARG A 1 209 ? 16.073 0.245 -17.866 1.00 98.56 209 ARG A O 1
ATOM 1697 N N . THR A 1 210 ? 15.646 -1.614 -19.067 1.00 98.00 210 THR A N 1
ATOM 1698 C CA . THR A 1 210 ? 15.900 -1.026 -20.391 1.00 98.00 210 THR A CA 1
ATOM 1699 C C . THR A 1 210 ? 14.638 -0.741 -21.205 1.00 98.00 210 THR A C 1
ATOM 1701 O O . THR A 1 210 ? 14.740 -0.278 -22.343 1.00 98.00 210 THR A O 1
ATOM 1704 N N . HIS A 1 211 ? 13.455 -0.979 -20.627 1.00 97.31 211 HIS A N 1
ATOM 1705 C CA . HIS A 1 211 ? 12.157 -0.899 -21.308 1.00 97.31 211 HIS A CA 1
ATOM 1706 C C . HIS A 1 211 ? 12.099 -1.768 -22.601 1.00 97.31 211 HIS A C 1
ATOM 1708 O O . HIS A 1 211 ? 11.862 -1.260 -23.707 1.00 97.31 211 HIS A O 1
ATOM 1714 N N . PRO A 1 212 ? 12.371 -3.087 -22.505 1.00 97.12 212 PRO A N 1
ATOM 1715 C CA . PRO A 1 212 ? 12.441 -3.989 -23.659 1.00 97.12 212 PRO A CA 1
ATOM 1716 C C . PRO A 1 212 ? 11.065 -4.352 -24.247 1.00 97.12 212 PRO A C 1
ATOM 1718 O O . PRO A 1 212 ? 10.034 -4.247 -23.593 1.00 97.12 212 PRO A O 1
ATOM 1721 N N . TYR A 1 213 ? 11.054 -4.851 -25.487 1.00 95.75 213 TYR A N 1
ATOM 1722 C CA . TYR A 1 213 ? 9.914 -5.602 -26.032 1.00 95.75 213 TYR A CA 1
ATOM 1723 C C . TYR A 1 213 ? 10.069 -7.087 -25.703 1.00 95.75 213 TYR A C 1
ATOM 1725 O O . TYR A 1 213 ? 11.192 -7.590 -25.664 1.00 95.75 213 TYR A O 1
ATOM 1733 N N . VAL A 1 214 ? 8.958 -7.811 -25.555 1.00 93.38 214 VAL A N 1
ATOM 1734 C CA . VAL A 1 214 ? 9.001 -9.273 -25.429 1.00 93.38 214 VAL A CA 1
ATOM 1735 C C . VAL A 1 214 ? 9.471 -9.942 -26.737 1.00 93.38 214 VAL A C 1
ATOM 1737 O O . VAL A 1 214 ? 9.134 -9.477 -27.833 1.00 93.38 214 VAL A O 1
ATOM 1740 N N . PRO A 1 215 ? 10.207 -11.068 -26.670 1.00 94.56 215 PRO A N 1
ATOM 1741 C CA . PRO A 1 215 ? 10.752 -11.693 -25.462 1.00 94.56 215 PRO A CA 1
ATOM 1742 C C . PRO A 1 215 ? 11.994 -10.954 -24.938 1.00 94.56 215 PRO A C 1
ATOM 1744 O O . PRO A 1 215 ? 12.756 -10.388 -25.720 1.00 94.56 215 PRO A O 1
ATOM 1747 N N . TYR A 1 216 ? 12.225 -11.004 -23.625 1.00 94.88 216 TYR A N 1
ATOM 1748 C CA . TYR A 1 216 ? 13.392 -10.363 -23.011 1.00 94.88 216 TYR A CA 1
ATOM 1749 C C . TYR A 1 216 ? 14.653 -11.203 -23.211 1.00 94.88 216 TYR A C 1
ATOM 1751 O O . TYR A 1 216 ? 14.674 -12.394 -22.897 1.00 94.88 216 TYR A O 1
ATOM 1759 N N . ASP A 1 217 ? 15.718 -10.564 -23.698 1.00 95.19 217 ASP A N 1
ATOM 1760 C CA . ASP A 1 217 ? 17.037 -11.194 -23.818 1.00 95.19 217 ASP A CA 1
ATOM 1761 C C . ASP A 1 217 ? 17.645 -11.499 -22.432 1.00 95.19 217 ASP A C 1
ATOM 1763 O O . ASP A 1 217 ? 18.300 -12.529 -22.262 1.00 95.19 217 ASP A O 1
ATOM 1767 N N . ASP A 1 218 ? 17.400 -10.627 -21.445 1.00 96.81 218 ASP A N 1
ATOM 1768 C CA . ASP A 1 218 ? 17.801 -10.775 -20.038 1.00 96.81 218 ASP A CA 1
ATOM 1769 C C . ASP A 1 218 ? 16.580 -10.667 -19.111 1.00 96.81 218 ASP A C 1
ATOM 1771 O O . ASP A 1 218 ? 16.343 -9.653 -18.464 1.00 96.81 218 ASP A O 1
ATOM 1775 N N . LEU A 1 219 ? 15.769 -11.723 -19.070 1.00 96.69 219 LEU A N 1
ATOM 1776 C CA . LEU A 1 219 ? 14.540 -11.753 -18.274 1.00 96.69 219 LEU A CA 1
ATOM 1777 C C . LEU A 1 219 ? 14.776 -11.424 -16.786 1.00 96.69 219 LEU A C 1
ATOM 1779 O O . LEU A 1 219 ? 14.039 -10.634 -16.202 1.00 96.69 219 LEU A O 1
ATOM 1783 N N . GLU A 1 220 ? 15.802 -12.020 -16.175 1.00 97.69 220 GLU A N 1
ATOM 1784 C CA . GLU A 1 220 ? 16.080 -11.833 -14.749 1.00 97.69 220 GLU A CA 1
ATOM 1785 C C . GLU A 1 220 ? 16.554 -10.409 -14.451 1.00 97.69 220 GLU A C 1
ATOM 1787 O O . GLU A 1 220 ? 16.087 -9.795 -13.489 1.00 97.69 220 GLU A O 1
ATOM 1792 N N . GLY A 1 221 ? 17.427 -9.857 -15.299 1.00 97.88 221 GLY A N 1
ATOM 1793 C CA . GLY A 1 221 ? 17.868 -8.472 -15.184 1.00 97.88 221 GLY A CA 1
ATOM 1794 C C . GLY A 1 221 ? 16.730 -7.466 -15.353 1.00 97.88 221 GLY A C 1
ATOM 1795 O O . GLY A 1 221 ? 16.697 -6.472 -14.633 1.00 97.88 221 GLY A O 1
ATOM 1796 N N . GLU A 1 222 ? 15.785 -7.728 -16.252 1.00 98.12 222 GLU A N 1
ATOM 1797 C CA . GLU A 1 222 ? 14.677 -6.814 -16.552 1.00 98.12 222 GLU A CA 1
ATOM 1798 C C . GLU A 1 222 ? 13.517 -6.886 -15.550 1.00 98.12 222 GLU A C 1
ATOM 1800 O O . GLU A 1 222 ? 12.726 -5.953 -15.490 1.00 98.12 222 GLU A O 1
ATOM 1805 N N . VAL A 1 223 ? 13.386 -7.954 -14.758 1.00 97.25 223 VAL A N 1
ATOM 1806 C CA . VAL A 1 223 ? 12.321 -8.059 -13.741 1.00 97.25 223 VAL A CA 1
ATOM 1807 C C . VAL A 1 223 ? 12.885 -7.898 -12.330 1.00 97.25 223 VAL A C 1
ATOM 1809 O O . VAL A 1 223 ? 12.549 -6.949 -11.622 1.00 97.25 223 VAL A O 1
ATOM 1812 N N . LEU A 1 224 ? 13.787 -8.790 -11.915 1.00 97.44 224 LEU A N 1
ATOM 1813 C CA . LEU A 1 224 ? 14.360 -8.755 -10.564 1.00 97.44 224 LEU A CA 1
ATOM 1814 C C . LEU A 1 224 ? 15.485 -7.731 -10.454 1.00 97.44 224 LEU A C 1
ATOM 1816 O O . LEU A 1 224 ? 15.656 -7.100 -9.412 1.00 97.44 224 LEU A O 1
ATOM 1820 N N . GLY A 1 225 ? 16.251 -7.548 -11.528 1.00 98.25 225 GLY A N 1
ATOM 1821 C CA . GLY A 1 225 ? 17.320 -6.561 -11.556 1.00 98.25 225 GLY A CA 1
ATOM 1822 C C . GLY A 1 225 ? 16.802 -5.131 -11.408 1.00 98.25 225 GLY A C 1
ATOM 1823 O O . GLY A 1 225 ? 17.361 -4.374 -10.622 1.00 98.25 225 GLY A O 1
ATOM 1824 N N . SER A 1 226 ? 15.705 -4.773 -12.078 1.00 98.38 226 SER A N 1
ATOM 1825 C CA . SER A 1 226 ? 15.096 -3.444 -11.938 1.00 98.38 226 SER A CA 1
ATOM 1826 C C . SER A 1 226 ? 14.473 -3.218 -10.560 1.00 98.38 226 SER A C 1
ATOM 1828 O O . SER A 1 226 ? 14.512 -2.103 -10.047 1.00 98.38 226 SER A O 1
ATOM 1830 N N . MET A 1 227 ? 13.922 -4.254 -9.922 1.00 97.88 227 MET A N 1
ATOM 1831 C CA . MET A 1 227 ? 13.528 -4.177 -8.511 1.00 97.88 227 MET A CA 1
ATOM 1832 C C . MET A 1 227 ? 14.744 -3.893 -7.618 1.00 97.88 227 MET A C 1
ATOM 1834 O O . MET A 1 227 ? 14.692 -2.992 -6.781 1.00 97.88 227 MET A O 1
ATOM 1838 N N . GLN A 1 228 ? 15.843 -4.629 -7.810 1.00 98.19 228 GLN A N 1
ATOM 1839 C CA . GLN A 1 228 ? 17.052 -4.449 -7.008 1.00 98.19 228 GLN A CA 1
ATOM 1840 C C . GLN A 1 228 ? 17.672 -3.062 -7.209 1.00 98.19 228 GLN A C 1
ATOM 1842 O O . GLN A 1 228 ? 18.125 -2.464 -6.241 1.00 98.19 228 GLN A O 1
ATOM 1847 N N . ASP A 1 229 ? 17.648 -2.515 -8.427 1.00 98.69 229 ASP A N 1
ATOM 1848 C CA . ASP A 1 229 ? 18.152 -1.163 -8.683 1.00 98.69 229 ASP A CA 1
ATOM 1849 C C . ASP A 1 229 ? 17.370 -0.107 -7.889 1.00 98.69 229 ASP A C 1
ATOM 1851 O O . ASP A 1 229 ? 17.968 0.844 -7.392 1.00 98.69 229 ASP A O 1
ATOM 1855 N N . ILE A 1 230 ? 16.048 -0.267 -7.750 1.00 98.75 230 ILE A N 1
ATOM 1856 C CA . ILE A 1 230 ? 15.214 0.633 -6.940 1.00 98.75 230 ILE A CA 1
ATOM 1857 C C . ILE A 1 230 ? 15.634 0.558 -5.469 1.00 98.75 230 ILE A C 1
ATOM 1859 O O . ILE A 1 230 ? 15.862 1.601 -4.862 1.00 98.75 230 ILE A O 1
ATOM 1863 N N . ILE A 1 231 ? 15.787 -0.652 -4.923 1.00 98.12 231 ILE A N 1
ATOM 1864 C CA . ILE A 1 231 ? 16.218 -0.870 -3.531 1.00 98.12 231 ILE A CA 1
ATOM 1865 C C . ILE A 1 231 ? 17.630 -0.309 -3.290 1.00 98.12 231 ILE A C 1
ATOM 1867 O O . ILE A 1 231 ? 17.887 0.332 -2.279 1.00 98.12 231 ILE A O 1
ATOM 1871 N N . ASP A 1 232 ? 18.553 -0.498 -4.233 1.00 98.19 232 ASP A N 1
ATOM 1872 C CA . ASP A 1 232 ? 19.946 -0.069 -4.071 1.00 98.19 232 ASP A CA 1
ATOM 1873 C C . ASP A 1 232 ? 20.133 1.457 -4.193 1.00 98.19 232 ASP A C 1
ATOM 1875 O O . ASP A 1 232 ? 21.137 1.990 -3.709 1.00 98.19 232 ASP A O 1
ATOM 1879 N N . ASN A 1 233 ? 19.217 2.164 -4.870 1.00 98.56 233 ASN A N 1
ATOM 1880 C CA . ASN A 1 233 ? 19.338 3.603 -5.139 1.00 98.56 233 ASN A CA 1
ATOM 1881 C C . ASN A 1 233 ? 18.416 4.490 -4.293 1.00 98.56 233 ASN A C 1
ATOM 1883 O O . ASN A 1 233 ? 18.641 5.703 -4.268 1.00 98.56 233 ASN A O 1
ATOM 1887 N N . LEU A 1 234 ? 17.400 3.931 -3.631 1.00 98.31 234 LEU A N 1
ATOM 1888 C CA . LEU A 1 234 ? 16.406 4.691 -2.874 1.00 98.31 234 LEU A CA 1
ATOM 1889 C C . LEU A 1 234 ? 16.317 4.221 -1.422 1.00 98.31 234 LEU A C 1
ATOM 1891 O O . LEU A 1 234 ? 16.295 3.030 -1.143 1.00 98.31 234 LEU A O 1
ATOM 1895 N N . ASP A 1 235 ? 16.160 5.175 -0.508 1.00 97.31 235 ASP A N 1
ATOM 1896 C CA . ASP A 1 235 ? 15.719 4.911 0.858 1.00 97.31 235 ASP A CA 1
ATOM 1897 C C . ASP A 1 235 ? 14.187 4.766 0.834 1.00 97.31 235 ASP A C 1
ATOM 1899 O O . ASP A 1 235 ? 13.452 5.764 0.777 1.00 97.31 235 ASP A O 1
ATOM 1903 N N . LEU A 1 236 ? 13.689 3.525 0.824 1.00 95.75 236 LEU A N 1
ATOM 1904 C CA . LEU A 1 236 ? 12.259 3.264 0.674 1.00 95.75 236 LEU A CA 1
ATOM 1905 C C . LEU A 1 236 ? 11.460 3.596 1.957 1.00 95.75 236 LEU A C 1
ATOM 1907 O O . LEU A 1 236 ? 11.931 3.368 3.077 1.00 95.75 236 LEU A O 1
ATOM 1911 N N . PRO A 1 237 ? 10.228 4.135 1.837 1.00 92.00 237 PRO A N 1
ATOM 1912 C CA . PRO A 1 237 ? 9.396 4.461 2.994 1.00 92.00 237 PRO A CA 1
ATOM 1913 C C . PRO A 1 237 ? 9.028 3.242 3.852 1.00 92.00 237 PRO A C 1
ATOM 1915 O O . PRO A 1 237 ? 9.009 2.109 3.389 1.00 92.00 237 PRO A O 1
ATOM 1918 N N . ALA A 1 238 ? 8.588 3.483 5.090 1.00 88.62 238 ALA A N 1
ATOM 1919 C CA . ALA A 1 238 ? 8.213 2.416 6.030 1.00 88.62 238 ALA A CA 1
ATOM 1920 C C . ALA A 1 238 ? 7.076 1.485 5.552 1.00 88.62 238 ALA A C 1
ATOM 1922 O O . ALA A 1 238 ? 6.936 0.383 6.066 1.00 88.62 238 ALA A O 1
ATOM 1923 N N . HIS A 1 239 ? 6.241 1.906 4.594 1.00 88.56 239 HIS A N 1
ATOM 1924 C CA . HIS A 1 239 ? 5.224 1.023 4.007 1.00 88.56 239 HIS A CA 1
ATOM 1925 C C . HIS A 1 239 ? 5.799 0.052 2.962 1.00 88.56 239 HIS A C 1
ATOM 1927 O O . HIS A 1 239 ? 5.123 -0.900 2.584 1.00 88.56 239 HIS A O 1
ATOM 1933 N N . ASN A 1 240 ? 7.050 0.244 2.543 1.00 91.69 240 ASN A N 1
ATOM 1934 C CA . ASN A 1 240 ? 7.813 -0.620 1.645 1.00 91.69 240 ASN A CA 1
ATOM 1935 C C . ASN A 1 240 ? 8.834 -1.482 2.396 1.00 91.69 240 ASN A C 1
ATOM 1937 O O . ASN A 1 240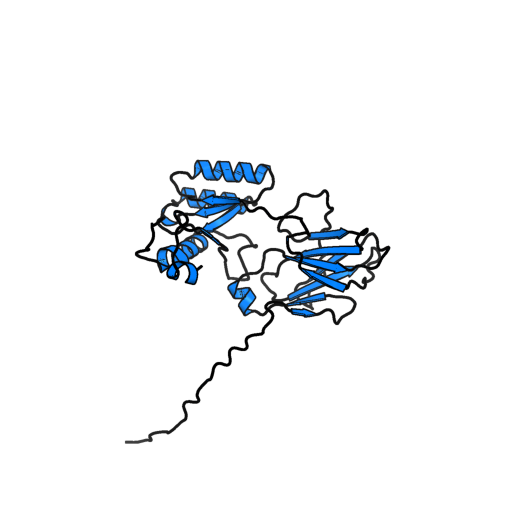 ? 9.749 -2.002 1.766 1.00 91.69 240 ASN A O 1
ATOM 1941 N N . SER A 1 241 ? 8.724 -1.644 3.719 1.00 89.94 241 SER A N 1
ATOM 1942 C CA . SER A 1 241 ? 9.705 -2.425 4.475 1.00 89.94 241 SER A CA 1
ATOM 1943 C C . SER A 1 241 ? 9.127 -3.235 5.636 1.00 89.94 241 SER A C 1
ATOM 1945 O O . SER A 1 241 ? 8.105 -2.901 6.234 1.00 89.94 241 SER A O 1
ATOM 1947 N N . TYR A 1 242 ? 9.817 -4.334 5.949 1.00 89.88 242 TYR A N 1
ATOM 1948 C CA . TYR A 1 242 ? 9.596 -5.195 7.111 1.00 89.88 242 TYR A CA 1
ATOM 1949 C C . TYR A 1 242 ? 10.953 -5.618 7.685 1.00 89.88 242 TYR A C 1
ATOM 1951 O O . TYR A 1 242 ? 11.666 -6.470 7.141 1.00 89.88 242 TYR A O 1
ATOM 1959 N N . GLY A 1 243 ? 11.330 -5.001 8.804 1.00 87.62 243 GLY A N 1
ATOM 1960 C CA . GLY A 1 243 ? 12.647 -5.168 9.403 1.00 87.62 243 GLY A CA 1
ATOM 1961 C C . GLY A 1 243 ? 13.737 -4.682 8.448 1.00 87.62 243 GLY A C 1
ATOM 1962 O O . GLY A 1 243 ? 13.811 -3.500 8.143 1.00 87.62 243 GLY A O 1
ATOM 1963 N N . ASN A 1 244 ? 14.574 -5.604 7.968 1.00 90.00 244 ASN A N 1
ATOM 1964 C CA . ASN A 1 244 ? 15.622 -5.308 6.982 1.00 90.00 244 ASN A CA 1
ATOM 1965 C C . ASN A 1 244 ? 15.238 -5.734 5.551 1.00 90.00 244 ASN A C 1
ATOM 1967 O O . ASN A 1 244 ? 16.117 -5.811 4.698 1.00 90.00 244 ASN A O 1
ATOM 1971 N N . HIS A 1 245 ? 13.978 -6.109 5.313 1.00 92.38 245 HIS A N 1
ATOM 1972 C CA . HIS A 1 245 ? 13.475 -6.458 3.985 1.00 92.38 245 HIS A CA 1
ATOM 1973 C C . HIS A 1 245 ? 12.772 -5.249 3.384 1.00 92.38 245 HIS A C 1
ATOM 1975 O O . HIS A 1 245 ? 12.014 -4.570 4.080 1.00 92.38 245 HIS A O 1
ATOM 1981 N N . GLU A 1 246 ? 13.014 -5.016 2.102 1.00 94.50 246 GLU A N 1
ATOM 1982 C CA . GLU A 1 246 ? 12.470 -3.906 1.329 1.00 94.50 246 GLU A CA 1
ATOM 1983 C C . GLU A 1 246 ? 11.696 -4.449 0.129 1.00 94.50 246 GLU A C 1
ATOM 1985 O O . GLU A 1 246 ? 12.078 -5.464 -0.455 1.00 94.50 246 GLU A O 1
ATOM 1990 N N . TYR A 1 247 ? 10.598 -3.782 -0.218 1.00 94.75 247 TYR A N 1
ATOM 1991 C CA . TYR A 1 247 ? 9.620 -4.275 -1.179 1.00 94.75 247 TYR A CA 1
ATOM 1992 C C . TYR A 1 247 ? 9.277 -3.213 -2.217 1.00 94.75 247 TYR A C 1
ATOM 1994 O O . TYR A 1 247 ? 8.885 -2.089 -1.893 1.00 94.75 247 TYR A O 1
ATOM 2002 N N . VAL A 1 248 ? 9.328 -3.628 -3.479 1.00 96.44 248 VAL A N 1
ATOM 2003 C CA . VAL A 1 248 ? 8.732 -2.919 -4.610 1.00 96.44 248 VAL A CA 1
ATOM 2004 C C . VAL A 1 248 ? 7.505 -3.725 -5.024 1.00 96.44 248 VAL A C 1
ATOM 2006 O O . VAL A 1 248 ? 7.632 -4.782 -5.631 1.00 96.44 248 VAL A O 1
ATOM 2009 N N . TYR A 1 249 ? 6.313 -3.264 -4.645 1.00 94.00 249 TYR A N 1
ATOM 2010 C CA . TYR A 1 249 ? 5.095 -4.088 -4.698 1.00 94.00 249 TYR A CA 1
ATOM 2011 C C . TYR A 1 249 ? 4.515 -4.313 -6.093 1.00 94.00 249 TYR A C 1
ATOM 2013 O O . TYR A 1 249 ? 3.581 -5.099 -6.245 1.00 94.00 249 TYR A O 1
ATOM 2021 N N . ALA A 1 250 ? 5.014 -3.604 -7.103 1.00 95.38 250 ALA A N 1
ATOM 2022 C CA . ALA A 1 250 ? 4.525 -3.747 -8.459 1.00 95.38 250 ALA A CA 1
ATOM 2023 C C . ALA A 1 250 ? 5.654 -3.663 -9.482 1.00 95.38 250 ALA A C 1
ATOM 2025 O O . ALA A 1 250 ? 6.591 -2.865 -9.369 1.00 95.38 250 ALA A O 1
ATOM 2026 N N . TRP A 1 251 ? 5.484 -4.455 -10.531 1.00 97.19 251 TRP A N 1
ATOM 2027 C CA . TRP A 1 251 ? 6.207 -4.348 -11.781 1.00 97.19 251 TRP A CA 1
ATOM 2028 C C . TRP A 1 251 ? 5.190 -4.077 -12.891 1.00 97.19 251 TRP A C 1
ATOM 2030 O O . TRP A 1 251 ? 4.169 -4.758 -13.002 1.00 97.19 251 TRP A O 1
ATOM 2040 N N . VAL A 1 252 ? 5.440 -3.044 -13.687 1.00 97.56 252 VAL A N 1
ATOM 2041 C CA . VAL A 1 252 ? 4.610 -2.670 -14.833 1.00 97.56 252 VAL A CA 1
ATOM 2042 C C . VAL A 1 252 ? 5.303 -3.172 -16.087 1.00 97.56 252 VAL A C 1
ATOM 2044 O O . VAL A 1 252 ? 6.479 -2.881 -16.295 1.00 97.56 252 VAL A O 1
ATOM 2047 N N . ALA A 1 253 ? 4.578 -3.893 -16.938 1.00 97.12 253 ALA A N 1
ATOM 2048 C CA . ALA A 1 253 ? 5.124 -4.420 -18.180 1.00 97.12 253 ALA A CA 1
ATOM 2049 C C . ALA A 1 253 ? 5.360 -3.304 -19.212 1.00 97.12 253 ALA A C 1
ATOM 2051 O O . ALA A 1 253 ? 4.386 -2.652 -19.612 1.00 97.12 253 ALA A O 1
ATOM 2052 N N . PRO A 1 254 ? 6.599 -3.098 -19.700 1.00 97.56 254 PRO A N 1
ATOM 2053 C CA . PRO A 1 254 ? 6.853 -2.314 -20.903 1.00 97.56 254 PRO A CA 1
ATOM 2054 C C . PRO A 1 254 ? 5.899 -2.703 -22.033 1.00 97.56 254 PRO A C 1
ATOM 2056 O O . PRO A 1 254 ? 5.658 -3.880 -22.302 1.00 97.56 254 PRO A O 1
ATOM 2059 N N . TYR A 1 255 ? 5.313 -1.697 -22.682 1.00 96.88 255 TYR A N 1
ATOM 2060 C CA . TYR A 1 255 ? 4.328 -1.870 -23.761 1.00 96.88 255 TYR A CA 1
ATOM 2061 C C . TYR A 1 255 ? 3.044 -2.641 -23.385 1.00 96.88 255 TYR A C 1
ATOM 2063 O O . TYR A 1 255 ? 2.211 -2.889 -24.259 1.00 96.88 255 TYR A O 1
ATOM 2071 N N . GLY A 1 256 ? 2.838 -2.983 -22.109 1.00 95.56 256 GLY A N 1
ATOM 2072 C CA . GLY A 1 256 ? 1.712 -3.801 -21.652 1.00 95.56 256 GLY A CA 1
ATOM 2073 C C . GLY A 1 256 ? 1.779 -5.261 -22.111 1.00 95.56 256 GLY A C 1
ATOM 2074 O O . GLY A 1 256 ? 0.749 -5.937 -22.126 1.00 95.56 256 GLY A O 1
ATOM 2075 N N . GLU A 1 257 ? 2.959 -5.743 -22.512 1.00 94.25 257 GLU A N 1
ATOM 2076 C CA . GLU A 1 257 ? 3.163 -7.095 -23.034 1.00 94.25 257 GLU A CA 1
ATOM 2077 C C . GLU A 1 257 ? 4.021 -7.927 -22.074 1.00 94.25 257 GLU A C 1
ATOM 2079 O O . GLU A 1 257 ? 5.070 -7.485 -21.615 1.00 94.25 257 GLU A O 1
ATOM 2084 N N . TYR A 1 258 ? 3.582 -9.151 -21.783 1.00 94.38 258 TYR A N 1
ATOM 2085 C CA . TYR A 1 258 ? 4.311 -10.110 -20.956 1.00 94.38 258 TYR A CA 1
ATOM 2086 C C . TYR A 1 258 ? 4.000 -11.546 -21.401 1.00 94.38 258 TYR A C 1
ATOM 2088 O O . TYR A 1 258 ? 3.034 -11.788 -22.133 1.00 94.38 258 TYR A O 1
ATOM 2096 N N . ASP A 1 259 ? 4.833 -12.497 -20.984 1.00 92.56 259 ASP A N 1
ATOM 2097 C CA . ASP A 1 259 ? 4.643 -13.931 -21.206 1.00 92.56 259 ASP A CA 1
ATOM 2098 C C . ASP A 1 259 ? 4.696 -14.716 -19.883 1.00 92.56 259 ASP A C 1
ATOM 2100 O O . ASP A 1 259 ? 4.950 -14.148 -18.821 1.00 92.56 259 ASP A O 1
ATOM 2104 N N . ASP A 1 260 ? 4.449 -16.029 -19.944 1.00 94.56 260 ASP A N 1
ATOM 2105 C CA . ASP A 1 260 ? 4.438 -16.910 -18.765 1.00 94.56 260 ASP A CA 1
ATOM 2106 C C . ASP A 1 260 ? 5.771 -16.892 -17.992 1.00 94.56 260 ASP A C 1
ATOM 2108 O O . ASP A 1 260 ? 5.801 -17.193 -16.798 1.00 94.56 260 ASP A O 1
ATOM 2112 N N . ALA A 1 261 ? 6.889 -16.584 -18.662 1.00 94.00 261 ALA A N 1
ATOM 2113 C CA . ALA A 1 261 ? 8.188 -16.528 -18.007 1.00 94.00 261 ALA A CA 1
ATOM 2114 C C . ALA A 1 261 ? 8.303 -15.258 -17.154 1.00 94.00 261 ALA A C 1
ATOM 2116 O O . ALA A 1 261 ? 8.733 -15.347 -16.007 1.00 94.00 261 ALA A O 1
ATOM 2117 N N . ILE A 1 262 ? 7.848 -14.117 -17.678 1.00 94.81 262 ILE A N 1
ATOM 2118 C CA . ILE A 1 262 ? 7.740 -12.857 -16.930 1.00 94.81 262 ILE A CA 1
ATOM 2119 C C . ILE A 1 262 ? 6.763 -12.998 -15.757 1.00 94.81 262 ILE A C 1
ATOM 2121 O O . ILE A 1 262 ? 7.131 -12.676 -14.632 1.00 94.81 262 ILE A O 1
ATOM 2125 N N . ASP A 1 263 ? 5.563 -13.538 -15.991 1.00 92.31 263 ASP A N 1
ATOM 2126 C CA . ASP A 1 263 ? 4.518 -13.698 -14.961 1.00 92.31 263 ASP A CA 1
ATOM 2127 C C . ASP A 1 263 ? 4.998 -14.537 -13.763 1.00 92.31 263 ASP A C 1
ATOM 2129 O O . ASP A 1 263 ? 4.602 -14.305 -12.630 1.00 92.31 263 ASP A O 1
ATOM 2133 N N . SER A 1 264 ? 5.908 -15.489 -13.995 1.00 92.81 264 SER A N 1
ATOM 2134 C CA . SER A 1 264 ? 6.473 -16.330 -12.932 1.00 92.81 264 SER A CA 1
ATOM 2135 C C . SER A 1 264 ? 7.499 -15.638 -12.021 1.00 92.81 264 SER A C 1
ATOM 2137 O O . SER A 1 264 ? 7.921 -16.242 -11.032 1.00 92.81 264 SER A O 1
ATOM 2139 N N . MET A 1 265 ? 7.940 -14.426 -12.373 1.00 91.25 265 MET A N 1
ATOM 2140 C CA . MET A 1 265 ? 8.971 -13.668 -11.651 1.00 91.25 265 MET A CA 1
ATOM 2141 C C . MET A 1 265 ? 8.438 -12.453 -10.886 1.00 91.25 265 MET A C 1
ATOM 2143 O O . MET A 1 265 ? 9.192 -11.890 -10.092 1.00 91.25 265 MET A O 1
ATOM 2147 N N . VAL A 1 266 ? 7.200 -12.039 -11.162 1.00 82.06 266 VAL A N 1
ATOM 2148 C CA . VAL A 1 266 ? 6.544 -10.863 -10.566 1.00 82.06 266 VAL A CA 1
ATOM 2149 C C . VAL A 1 266 ? 5.747 -11.256 -9.327 1.00 82.06 266 VAL A C 1
ATOM 2151 O O . VAL A 1 266 ? 5.152 -12.357 -9.319 1.00 82.06 266 VAL A O 1
#

pLDDT: mean 89.99, std 17.21, range [26.83, 98.88]

Radius of gyration: 23.33 Å; Cα contacts (8 Å, |Δi|>4): 497; chains: 1; bounding box: 70×68×57 Å

Solvent-accessible surface area (backbone atoms only — not comparable to full-atom values): 15415 Å² total; per-residue (Å²): 137,85,85,84,87,80,88,76,86,82,76,84,79,74,77,77,78,75,88,78,72,69,71,62,45,81,46,65,85,50,74,55,40,40,38,40,36,45,52,66,64,61,42,73,75,63,35,52,28,60,32,47,22,38,32,24,42,42,58,84,85,61,64,72,64,44,43,32,35,32,49,48,96,87,51,72,78,42,74,46,52,77,49,58,96,87,56,90,82,78,78,52,72,31,27,33,74,38,66,90,77,25,34,34,36,40,22,48,42,46,52,56,86,35,58,28,42,37,39,34,38,21,38,81,87,66,48,71,39,69,56,43,82,72,49,67,46,95,28,68,78,68,42,99,69,84,84,88,47,77,47,79,68,45,18,55,94,47,37,69,61,48,56,50,49,54,51,54,37,41,75,71,75,32,64,37,37,37,17,29,17,47,76,41,40,44,77,67,37,47,53,54,51,45,56,40,43,78,68,45,51,42,44,75,26,23,20,22,23,80,55,62,63,83,79,62,92,54,55,61,51,35,54,56,39,18,44,48,50,50,61,75,69,41,90,72,55,74,65,31,29,31,66,94,44,75,57,62,91,44,74,51,54,40,95,75,52,83,51,77,73,56,62,74,73,108

Sequence (266 aa):
MRYSFVISLLFFCYVWGNENSSILTIDNSARNETIITIDAQTHIDYGLAYPVTYEFIIPSGSDNLQSYRRFQSTQDWSQIVEKTPEDFFNGIEAVRFDYNENTAYVSIGFSEFSDSIFIKITDSDGNNIDATYLAMSVYYDNRDAAVTATADDWAFWNNNEFVQTCQNFRSFNLWLSCAIVTDGADLNTWIDIQTHLDSGYVEAISHSRTHPYVPYDDLEGEVLGSMQDIIDNLDLPAHNSYGNHEYVYAWVAPYGEYDDAIDSMV

Secondary structure (DSSP, 8-state):
----------------------SEEEE--STT-EEEEE-HHHHHHH---SPEEEEEE--TT--S-EEEEESSTTSPPEEPPB--TTS---SSSEEEEETTTTEEEEEEPPBTTBSEEEEEEE-TT-PBP--EEEEE-SSGGG-S-----EEEEESTTSHHHHHHHHHHHHHTT--EEEEE-GGG--HHHHHHHHHHHHTSSEEEEE--SS-PPSSPTTHHIIIIIHHHHHHHH----GGGEETTEE----BPPGGG---HHHHTT-